Protein AF-0000000084875026 (afdb_homodimer)

Secondary structure (DSSP, 8-state):
---HHHH-TTSEEEEEETT--EEEE---SHHHHHHHHHHHHHHHHHHHHHHHTT----SEEEEE-TTT--EEEEEEE-HHHHTHHHHTT-----------------------------------TT-TTS---EEEEEEESSGGGHHHHHHHHHHHHHHHHHHHHHHHHHHHHHHHHHSS--/---HHHH-TTSEEEEEETT--EEEE---SHHHHHHHHHHHHHHHHHHHHHHHTT----SEEEEE-TTT--EEEEEEE-HHHHTHHHHTT-----------------------------------TT-TTS---EEEEEEESSGGGHHHHHHHHHHHHHHHHHHHHHHHHHHHHHHHHHSS--

Solvent-accessible surface area (backbone atoms only — not comparable to full-atom values): 20870 Å² total; per-residue (Å²): 131,79,54,73,49,70,79,39,76,79,44,43,41,37,30,22,38,87,85,65,52,73,76,43,67,46,57,87,44,72,69,48,39,52,51,53,49,50,49,48,52,45,48,53,51,48,50,52,49,32,44,74,67,67,71,44,74,60,29,32,39,38,40,31,34,60,89,62,24,38,29,40,36,38,36,48,45,51,55,80,67,60,57,55,67,67,59,67,65,59,64,77,71,74,71,76,71,74,86,78,74,84,76,75,83,69,76,76,67,80,73,67,81,73,72,70,74,71,74,75,77,71,76,53,84,75,38,89,57,48,37,67,45,34,40,37,40,32,40,22,77,21,48,90,36,42,66,59,40,53,52,51,44,53,52,50,49,52,53,50,50,50,52,34,50,52,42,35,52,50,39,51,51,50,50,50,62,68,66,38,84,129,130,80,53,73,49,70,79,38,76,81,44,43,41,37,30,22,39,87,85,66,50,73,77,45,68,46,56,84,44,72,69,48,39,51,52,52,47,50,50,48,52,45,48,54,50,48,49,52,49,33,43,74,67,67,70,44,72,60,30,33,40,38,40,31,33,60,90,63,23,39,29,41,36,37,36,46,43,51,54,80,67,60,56,52,67,67,59,65,64,57,64,74,71,72,71,75,69,74,86,74,77,84,77,75,81,70,73,76,68,78,69,68,81,73,72,69,73,70,74,73,77,68,76,52,83,76,39,89,56,47,37,67,45,35,39,38,40,32,38,21,77,22,47,90,36,43,66,59,40,50,52,51,43,52,52,50,49,52,53,52,51,51,51,34,50,51,42,34,51,50,39,50,49,51,48,49,63,67,66,39,85,129

InterPro domains:
  IPR035186 Protein of unknown function DUF5308 [PF17233] (9-166)

Foldseek 3Di:
DDDLCVVPVQKWKWKDFPVLHTDDTPDPDPVSSVVVSVVQVVLVVVQVVCVVVVVPGDQKDWDDDPPQFKIKIKGKAQLVVLPPVPPVPPPPPPPPVPDDDPDDDPPPPPPDPPPPPDPDPPPPSPDPQQQTMMMMMMMHGGNVCVVVSVVSVVVVNVVVNVVRVVSNVVSVVVVCVVPPDD/DDDLCVVPVQKWKWKDFPVLHTDDTPDPDPVSSVVVSVVQVVLVVVQVVCVVVVVPGDQKDWDDDPPQFKIKIKGKAQLVVLPPVVPVPPPPPPPPVPPDDDDDDPPPPPPDPPPPPDPDPPPPSPPPQAQTMMMMMMMHGGNVCVVVSVVSVVVVNVVVNVVRVVSNVVSVVVVCVVPPDD

Radius of gyration: 29.93 Å; Cα contacts (8 Å, |Δi|>4): 456; chains: 2; bounding box: 38×80×128 Å

Structure (mmCIF, N/CA/C/O backbone):
data_AF-0000000084875026-model_v1
#
loop_
_entity.id
_entity.type
_entity.pdbx_description
1 polymer 'ADF-H domain-containing protein'
#
loop_
_atom_site.group_PDB
_atom_site.id
_atom_site.type_symbol
_atom_site.label_atom_id
_atom_site.label_alt_id
_atom_site.label_comp_id
_atom_site.label_asym_id
_atom_site.label_entity_id
_atom_site.label_seq_id
_atom_site.pdbx_PDB_ins_code
_atom_site.Cartn_x
_atom_site.Cartn_y
_atom_site.Cartn_z
_atom_site.occupancy
_atom_site.B_iso_or_equiv
_atom_site.auth_seq_id
_atom_site.auth_comp_id
_atom_site.auth_asym_id
_atom_site.auth_atom_id
_atom_site.pdbx_PDB_model_num
ATOM 1 N N . MET A 1 1 ? 16.562 -27.172 -2.279 1 41.28 1 MET A N 1
ATOM 2 C CA . MET A 1 1 ? 16.203 -25.781 -2.541 1 41.28 1 MET A CA 1
ATOM 3 C C . MET A 1 1 ? 15.227 -25.266 -1.494 1 41.28 1 MET A C 1
ATOM 5 O O . MET A 1 1 ? 14.172 -25.875 -1.278 1 41.28 1 MET A O 1
ATOM 9 N N . ALA A 1 2 ? 15.625 -24.5 -0.618 1 59.66 2 ALA A N 1
ATOM 10 C CA . ALA A 1 2 ? 14.82 -24.125 0.539 1 59.66 2 ALA A CA 1
ATOM 11 C C . ALA A 1 2 ? 13.531 -23.438 0.108 1 59.66 2 ALA A C 1
ATOM 13 O O . ALA A 1 2 ? 13.508 -22.734 -0.907 1 59.66 2 ALA A O 1
ATOM 14 N N . SER A 1 3 ? 12.445 -23.797 0.72 1 81.69 3 SER A N 1
ATOM 15 C CA . SER A 1 3 ? 11.133 -23.234 0.458 1 81.69 3 SER A CA 1
ATOM 16 C C . SER A 1 3 ? 11.141 -21.719 0.646 1 81.69 3 SER A C 1
ATOM 18 O O . SER A 1 3 ? 11.969 -21.188 1.386 1 81.69 3 SER A O 1
ATOM 20 N N . LEU A 1 4 ? 10.523 -21.047 -0.161 1 88.94 4 LEU A N 1
ATOM 21 C CA . LEU A 1 4 ? 10.469 -19.594 -0.158 1 88.94 4 LEU A CA 1
ATOM 22 C C . LEU A 1 4 ? 10.227 -19.062 1.251 1 88.94 4 LEU A C 1
ATOM 24 O O . LEU A 1 4 ? 10.93 -18.141 1.703 1 88.94 4 LEU A O 1
ATOM 28 N N . PRO A 1 5 ? 9.422 -19.688 2.078 1 85.12 5 PRO A N 1
ATOM 29 C CA . PRO A 1 5 ? 9.242 -19.188 3.443 1 85.12 5 PRO A CA 1
ATOM 30 C C . PRO A 1 5 ? 10.508 -19.328 4.289 1 85.12 5 PRO A C 1
ATOM 32 O O . PRO A 1 5 ? 10.789 -18.469 5.125 1 85.12 5 PRO A O 1
ATOM 35 N N . SER A 1 6 ? 11.266 -20.328 4.023 1 88.31 6 SER A N 1
ATOM 36 C CA . SER A 1 6 ? 12.453 -20.562 4.84 1 88.31 6 SER A CA 1
ATOM 37 C C . SER A 1 6 ? 13.531 -19.516 4.555 1 88.31 6 SER A C 1
ATOM 39 O O . SER A 1 6 ? 14.438 -19.312 5.367 1 88.31 6 SER A O 1
ATOM 41 N N . GLN A 1 7 ? 13.5 -18.953 3.381 1 90.56 7 GLN A N 1
ATOM 42 C CA . GLN A 1 7 ? 14.461 -17.938 2.988 1 90.56 7 GLN A CA 1
ATOM 43 C C . GLN A 1 7 ? 14.164 -16.609 3.676 1 90.56 7 GLN A C 1
ATOM 45 O O . GLN A 1 7 ? 15.008 -15.711 3.693 1 90.56 7 GLN A O 1
ATOM 50 N N . HIS A 1 8 ? 12.961 -16.469 4.254 1 93.94 8 HIS A N 1
ATOM 51 C CA . HIS A 1 8 ? 12.523 -15.258 4.938 1 93.94 8 HIS A CA 1
ATOM 52 C C . HIS A 1 8 ? 11.859 -15.586 6.273 1 93.94 8 HIS A C 1
ATOM 54 O O . HIS A 1 8 ? 10.672 -15.312 6.465 1 93.94 8 HIS A O 1
ATOM 60 N N . PRO A 1 9 ? 12.617 -16.016 7.281 1 91.69 9 PRO A N 1
ATOM 61 C CA . PRO A 1 9 ? 12.039 -16.578 8.508 1 91.69 9 PRO A CA 1
ATOM 62 C C . PRO A 1 9 ? 11.359 -15.516 9.367 1 91.69 9 PRO A C 1
ATOM 64 O O . PRO A 1 9 ? 10.516 -15.844 10.211 1 91.69 9 PRO A O 1
ATOM 67 N N . THR A 1 10 ? 11.609 -14.258 9.156 1 94 10 THR A N 1
ATOM 68 C CA . THR A 1 10 ? 11.023 -13.219 10 1 94 10 THR A CA 1
ATOM 69 C C . THR A 1 10 ? 9.742 -12.672 9.375 1 94 10 THR A C 1
ATOM 71 O O . THR A 1 10 ? 9.008 -11.914 10.008 1 94 10 THR A O 1
A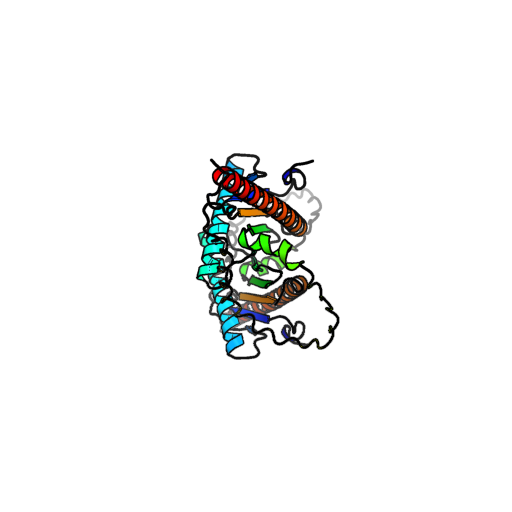TOM 74 N N . LEU A 1 11 ? 9.57 -13.078 8.195 1 97.5 11 LEU A N 1
ATOM 75 C CA . LEU A 1 11 ? 8.398 -12.594 7.465 1 97.5 11 LEU A CA 1
ATOM 76 C C . LEU A 1 11 ? 7.316 -13.664 7.418 1 97.5 11 LEU A C 1
ATOM 78 O O . LEU A 1 11 ? 7.598 -14.852 7.586 1 97.5 11 LEU A O 1
ATOM 82 N N . SER A 1 12 ? 6.078 -13.219 7.293 1 97.69 12 SER A N 1
ATOM 83 C CA . SER A 1 12 ? 4.992 -14.125 6.945 1 97.69 12 SER A CA 1
ATOM 84 C C . SER A 1 12 ? 4.656 -14.047 5.461 1 97.69 12 SER A C 1
ATOM 86 O O . SER A 1 12 ? 4.469 -12.953 4.922 1 97.69 12 SER A O 1
ATOM 88 N N . LEU A 1 13 ? 4.574 -15.156 4.871 1 98.12 13 LEU A N 1
ATOM 89 C CA . LEU A 1 13 ? 4.285 -15.242 3.445 1 98.12 13 LEU A CA 1
ATOM 90 C C . LEU A 1 13 ? 3.057 -16.109 3.195 1 98.12 13 LEU A C 1
ATOM 92 O O . LEU A 1 13 ? 2.883 -17.156 3.84 1 98.12 13 LEU A O 1
ATOM 96 N N . HIS A 1 14 ? 2.242 -15.719 2.254 1 98.06 14 HIS A N 1
ATOM 97 C CA . HIS A 1 14 ? 1.035 -16.453 1.902 1 98.06 14 HIS A CA 1
ATOM 98 C C . HIS A 1 14 ? 0.646 -16.219 0.448 1 98.06 14 HIS A C 1
ATOM 100 O O . HIS A 1 14 ? 0.58 -15.07 0 1 98.06 14 HIS A O 1
ATOM 106 N N . LEU A 1 15 ? 0.493 -17.234 -0.321 1 98.25 15 LEU A N 1
ATOM 107 C CA . LEU A 1 15 ? 0 -17.203 -1.693 1 98.25 15 LEU A CA 1
ATOM 108 C C . LEU A 1 15 ? -1.266 -18.047 -1.839 1 98.25 15 LEU A C 1
ATOM 110 O O . LEU A 1 15 ? -1.292 -19.203 -1.44 1 98.25 15 LEU A O 1
ATOM 114 N N . SER A 1 16 ? -2.285 -17.469 -2.367 1 97.44 16 SER A N 1
ATOM 115 C CA . SER A 1 16 ? -3.557 -18.172 -2.514 1 97.44 16 SER A CA 1
ATOM 116 C C . SER A 1 16 ? -4.27 -17.75 -3.799 1 97.44 16 SER A C 1
ATOM 118 O O . SER A 1 16 ? -3.863 -16.797 -4.461 1 97.44 16 SER A O 1
ATOM 120 N N . ASP A 1 17 ? -5.273 -18.516 -4.18 1 95.31 17 ASP A N 1
ATOM 121 C CA . ASP A 1 17 ? -6.137 -18.109 -5.285 1 95.31 17 ASP A CA 1
ATOM 122 C C . ASP A 1 17 ? -7.34 -17.312 -4.777 1 95.31 17 ASP A C 1
ATOM 124 O O . ASP A 1 17 ? -7.426 -17 -3.59 1 95.31 17 ASP A O 1
ATOM 128 N N . GLY A 1 18 ? -8.289 -17.016 -5.648 1 93.19 18 GLY A N 1
ATOM 129 C CA . GLY A 1 18 ? -9.414 -16.156 -5.324 1 93.19 18 GLY A CA 1
ATOM 130 C C . GLY A 1 18 ? -10.414 -16.812 -4.387 1 93.19 18 GLY A C 1
ATOM 131 O O . GLY A 1 18 ? -11.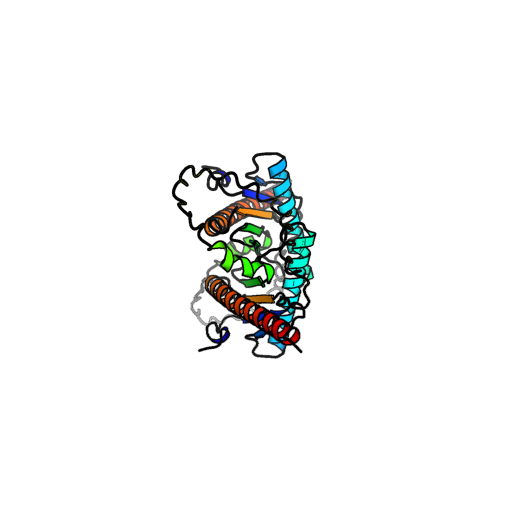25 -16.125 -3.791 1 93.19 18 GLY A O 1
ATOM 132 N N . THR A 1 19 ? -10.32 -18.125 -4.273 1 94.19 19 THR A N 1
ATOM 133 C CA . THR A 1 19 ? -11.203 -18.828 -3.359 1 94.19 19 THR A CA 1
ATOM 134 C C . THR A 1 19 ? -10.531 -19.047 -2.008 1 94.19 19 THR A C 1
ATOM 136 O O . THR A 1 19 ? -11.031 -19.781 -1.164 1 94.19 19 THR A O 1
ATOM 139 N N . LEU A 1 20 ? -9.367 -18.531 -1.816 1 95.81 20 LEU A N 1
ATOM 140 C CA . LEU A 1 20 ? -8.602 -18.484 -0.575 1 95.81 20 LEU A CA 1
ATOM 141 C C . LEU A 1 20 ? -7.914 -19.828 -0.313 1 95.81 20 LEU A C 1
ATOM 143 O O . LEU A 1 20 ? -7.582 -20.141 0.83 1 95.81 20 LEU A O 1
ATOM 147 N N . THR A 1 21 ? -7.766 -20.641 -1.316 1 95.19 21 THR A N 1
ATOM 148 C CA . THR A 1 21 ? -6.988 -21.875 -1.182 1 95.19 21 THR A CA 1
ATOM 149 C C . THR A 1 21 ? -5.496 -21.562 -1.127 1 95.19 21 THR A C 1
ATOM 151 O O . THR A 1 21 ? -4.922 -21.078 -2.1 1 95.19 21 THR A O 1
ATOM 154 N N . PRO A 1 22 ? -4.875 -22 -0.126 1 95.75 22 PRO A N 1
ATOM 155 C CA . PRO A 1 22 ? -3.451 -21.672 0.003 1 95.75 22 PRO A CA 1
ATOM 156 C C . PRO A 1 22 ? -2.57 -22.516 -0.919 1 95.75 22 PRO A C 1
ATOM 158 O O . PRO A 1 22 ? -2.787 -23.719 -1.059 1 95.75 22 PRO A O 1
ATOM 161 N N . LEU A 1 23 ? -1.656 -21.891 -1.565 1 95.94 23 LEU A N 1
ATOM 162 C CA . LEU A 1 23 ? -0.666 -22.562 -2.396 1 95.94 23 LEU A CA 1
ATOM 163 C C . LEU A 1 23 ? 0.699 -22.578 -1.716 1 95.94 23 LEU A C 1
ATOM 165 O O . LEU A 1 23 ? 1.43 -23.562 -1.795 1 95.94 23 LEU A O 1
ATOM 169 N N . ILE A 1 24 ? 1.056 -21.484 -1.151 1 95.94 24 ILE A N 1
ATOM 170 C CA . ILE A 1 24 ? 2.258 -21.297 -0.344 1 95.94 24 ILE A CA 1
ATOM 171 C C . ILE A 1 24 ? 1.911 -20.562 0.949 1 95.94 24 ILE A C 1
ATOM 173 O O . ILE A 1 24 ? 1.132 -19.609 0.938 1 95.94 24 ILE A O 1
ATOM 177 N N . THR A 1 25 ? 2.508 -21.031 2.105 1 96.44 25 THR A N 1
ATOM 178 C CA . THR A 1 25 ? 2.246 -20.328 3.354 1 96.44 25 THR A CA 1
ATOM 179 C C . THR A 1 25 ? 3.379 -20.562 4.352 1 96.44 25 THR A C 1
ATOM 181 O O . THR A 1 25 ? 3.992 -21.625 4.367 1 96.44 25 THR A O 1
ATOM 184 N N . SER A 1 26 ? 3.637 -19.547 5.094 1 96 26 SER A N 1
ATOM 185 C CA . SER A 1 26 ? 4.609 -19.656 6.172 1 96 26 SER A CA 1
ATOM 186 C C . SER A 1 26 ? 3.922 -19.891 7.516 1 96 26 SER A C 1
ATOM 188 O O . SER A 1 26 ? 4.57 -19.875 8.562 1 96 26 SER A O 1
ATOM 190 N N . ALA A 1 27 ? 2.648 -20.047 7.496 1 95.19 27 ALA A N 1
ATOM 191 C CA . ALA A 1 27 ? 1.903 -20.203 8.742 1 95.19 27 ALA A CA 1
ATOM 192 C C . ALA A 1 27 ? 2.436 -21.391 9.555 1 95.19 27 ALA A C 1
ATOM 194 O O . ALA A 1 27 ? 2.666 -22.469 9.016 1 95.19 27 ALA A O 1
ATOM 195 N N . SER A 1 28 ? 2.635 -21.062 10.828 1 93.12 28 SER A N 1
ATOM 196 C CA . SER A 1 28 ? 3.193 -22.094 11.695 1 93.12 28 SER A CA 1
ATOM 197 C C . SER A 1 28 ? 2.127 -22.672 12.617 1 93.12 28 SER A C 1
ATOM 199 O O . SER A 1 28 ? 2.395 -23.625 13.367 1 93.12 28 SER A O 1
ATOM 201 N N . SER A 1 29 ? 1.032 -22.125 12.688 1 96.31 29 SER A N 1
ATOM 202 C CA . SER A 1 29 ? -0.107 -22.578 13.484 1 96.31 29 SER A CA 1
ATOM 203 C C . SER A 1 29 ? -1.423 -22.312 12.758 1 96.31 29 SER A C 1
ATOM 205 O O . SER A 1 29 ? -1.451 -21.625 11.742 1 96.31 29 SER A O 1
ATOM 207 N N . GLN A 1 30 ? -2.453 -23.031 13.273 1 95.94 30 GLN A N 1
ATOM 208 C CA . GLN A 1 30 ? -3.771 -22.828 12.688 1 95.94 30 GLN A CA 1
ATOM 209 C C . GLN A 1 30 ? -4.23 -21.375 12.852 1 95.94 30 GLN A C 1
ATOM 211 O O . GLN A 1 30 ? -4.836 -20.797 11.945 1 95.94 30 GLN A O 1
ATOM 216 N N . SER A 1 31 ? -3.961 -20.766 13.93 1 96.62 31 SER A N 1
ATOM 217 C CA . SER A 1 31 ? -4.328 -19.375 14.18 1 96.62 31 SER A CA 1
ATOM 218 C C . SER A 1 31 ? -3.586 -18.438 13.234 1 96.62 31 SER A C 1
ATOM 220 O O . SER A 1 31 ? -4.16 -17.469 12.742 1 96.62 31 SER A O 1
ATOM 222 N N . HIS A 1 32 ? -2.332 -18.734 13.031 1 95.38 32 HIS A N 1
ATOM 223 C CA . HIS A 1 32 ? -1.531 -17.938 12.109 1 95.38 32 HIS A CA 1
ATOM 224 C C . HIS A 1 32 ? -2.066 -18.047 10.688 1 95.38 32 HIS A C 1
ATOM 226 O O . HIS A 1 32 ? -2.172 -17.031 9.984 1 95.38 32 HIS A O 1
ATOM 232 N N . LEU A 1 33 ? -2.49 -19.219 10.297 1 97.25 33 LEU A N 1
ATOM 233 C CA . LEU A 1 33 ? -3.061 -19.438 8.969 1 97.25 33 LEU A CA 1
ATOM 234 C C . LEU A 1 33 ? -4.367 -18.672 8.805 1 97.25 33 LEU A C 1
ATOM 236 O O . LEU A 1 33 ? -4.609 -18.078 7.754 1 97.25 33 LEU A O 1
ATOM 240 N N . GLU A 1 34 ? -5.129 -18.703 9.844 1 96 34 GLU A N 1
ATOM 241 C CA . GLU A 1 34 ? -6.395 -17.969 9.812 1 96 34 GLU A CA 1
ATOM 242 C C . GLU A 1 34 ? -6.16 -16.469 9.648 1 96 34 GLU A C 1
ATOM 244 O O . GLU A 1 34 ? -6.898 -15.797 8.922 1 96 34 GLU A O 1
ATOM 249 N N . SER A 1 35 ? -5.141 -15.953 10.25 1 95.69 35 SER A N 1
ATOM 250 C CA . SER A 1 35 ? -4.805 -14.531 10.141 1 95.69 35 SER A CA 1
ATOM 251 C C . SER A 1 35 ? -4.371 -14.172 8.727 1 95.69 35 SER A C 1
ATOM 253 O O . SER A 1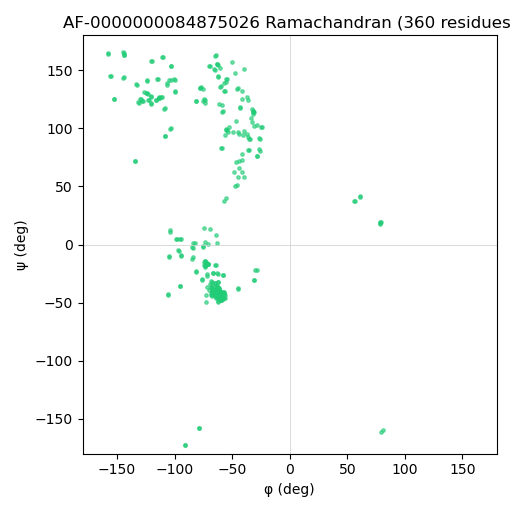 35 ? -4.801 -13.156 8.18 1 95.69 35 SER A O 1
ATOM 255 N N . LEU A 1 36 ? -3.596 -15.031 8.172 1 96.88 36 LEU A N 1
ATOM 256 C CA . LEU A 1 36 ? -3.119 -14.797 6.816 1 96.88 36 LEU A CA 1
ATOM 257 C C . LEU A 1 36 ? -4.258 -14.914 5.809 1 96.88 36 LEU A C 1
ATOM 259 O O . LEU A 1 36 ? -4.312 -14.172 4.828 1 96.88 36 LEU A O 1
ATOM 263 N N . THR A 1 37 ? -5.148 -15.773 6.09 1 96.56 37 THR A N 1
ATOM 264 C CA . THR A 1 37 ? -6.336 -15.922 5.254 1 96.56 37 THR A CA 1
ATOM 265 C C . THR A 1 37 ? -7.223 -14.688 5.352 1 96.56 37 THR A C 1
ATOM 267 O O . THR A 1 37 ? -7.758 -14.211 4.344 1 96.56 37 THR A O 1
ATOM 270 N N . ALA A 1 38 ? -7.305 -14.203 6.52 1 95.75 38 ALA A N 1
ATOM 271 C CA . ALA A 1 38 ? -8.07 -12.977 6.719 1 95.75 38 ALA A CA 1
ATOM 272 C C . ALA A 1 38 ? -7.43 -11.805 5.977 1 95.75 38 ALA A C 1
ATOM 274 O O . ALA A 1 38 ? -8.133 -11 5.359 1 95.75 38 ALA A O 1
ATOM 275 N N . LEU A 1 39 ? -6.199 -11.758 6.027 1 96.19 39 LEU A N 1
ATOM 276 C CA . LEU A 1 39 ? -5.488 -10.711 5.301 1 96.19 39 LEU A CA 1
ATOM 277 C C . LEU A 1 39 ? -5.691 -10.852 3.799 1 96.19 39 LEU A C 1
ATOM 279 O O . LEU A 1 39 ? -5.855 -9.859 3.092 1 96.19 39 LEU A O 1
ATOM 283 N N . THR A 1 40 ? -5.703 -12.023 3.344 1 97.12 40 THR A N 1
ATOM 284 C CA . THR A 1 40 ? -5.945 -12.266 1.927 1 97.12 40 THR A CA 1
ATOM 285 C C . THR A 1 40 ? -7.352 -11.82 1.534 1 97.12 40 THR A C 1
ATOM 287 O O . THR A 1 40 ? -7.539 -11.195 0.488 1 97.12 40 THR A O 1
ATOM 290 N N . SER A 1 41 ? -8.281 -12.156 2.334 1 95.94 41 SER A N 1
ATOM 291 C CA . SER A 1 41 ? -9.641 -11.695 2.092 1 95.94 41 SER A CA 1
ATOM 292 C C . SER A 1 41 ? -9.703 -10.172 2.035 1 95.94 41 SER A C 1
ATOM 294 O O . SER A 1 41 ? -10.391 -9.609 1.177 1 95.94 41 SER A O 1
ATOM 296 N N . SER A 1 42 ? -9 -9.547 2.916 1 94.81 42 SER A N 1
ATOM 297 C CA . SER A 1 42 ? -8.914 -8.094 2.91 1 94.81 42 SER A CA 1
ATOM 298 C C . SER A 1 42 ? -8.281 -7.578 1.622 1 94.81 42 SER A C 1
ATOM 300 O O . SER A 1 42 ? -8.711 -6.562 1.073 1 94.81 42 SER A O 1
ATOM 302 N N . ALA A 1 43 ? -7.258 -8.258 1.209 1 96 43 ALA A N 1
ATOM 303 C CA . ALA A 1 43 ? -6.613 -7.891 -0.048 1 96 43 ALA A CA 1
ATOM 304 C C . ALA A 1 43 ? -7.613 -7.906 -1.203 1 96 43 ALA A C 1
ATOM 306 O O . ALA A 1 43 ? -7.68 -6.961 -1.989 1 96 43 ALA A O 1
ATOM 307 N N . LEU A 1 44 ? -8.398 -8.953 -1.267 1 95.31 44 LEU A N 1
ATOM 308 C CA . LEU A 1 44 ? -9.383 -9.094 -2.338 1 95.31 44 LEU A CA 1
ATOM 309 C C . LEU A 1 44 ? -10.453 -8.016 -2.242 1 95.31 44 LEU A C 1
ATOM 311 O O . LEU A 1 44 ? -10.844 -7.434 -3.258 1 95.31 44 LEU A O 1
ATOM 315 N N . SER A 1 45 ? -10.898 -7.773 -1.089 1 93.62 45 SER A N 1
ATOM 316 C CA . SER A 1 45 ? -11.867 -6.707 -0.859 1 93.62 45 SER A CA 1
ATOM 317 C C . SER A 1 45 ? -11.297 -5.348 -1.245 1 93.62 45 SER A C 1
ATOM 319 O O . SER A 1 45 ? -12.008 -4.504 -1.796 1 93.62 45 SER A O 1
ATOM 321 N N . SER A 1 46 ? -10.016 -5.172 -0.921 1 93.06 46 SER A N 1
ATOM 322 C CA . SER A 1 46 ? -9.359 -3.916 -1.268 1 93.06 46 SER A CA 1
ATOM 323 C C . SER A 1 46 ? -9.258 -3.744 -2.779 1 93.06 46 SER A C 1
ATOM 325 O O . SER A 1 46 ? -9.43 -2.637 -3.295 1 93.06 46 SER A O 1
ATOM 327 N N . GLN A 1 47 ? -8.945 -4.766 -3.381 1 92.75 47 GLN A N 1
ATOM 328 C CA . GLN A 1 47 ? -8.898 -4.715 -4.84 1 92.75 47 GLN A CA 1
ATOM 329 C C . GLN A 1 47 ? -10.258 -4.332 -5.422 1 92.75 47 GLN A C 1
ATOM 331 O O . GLN A 1 47 ? -10.336 -3.482 -6.309 1 92.75 47 GLN A O 1
ATOM 336 N N . THR A 1 48 ? -11.281 -4.969 -4.953 1 91.56 48 THR A N 1
ATOM 337 C CA . THR A 1 48 ? -12.648 -4.668 -5.383 1 91.56 48 THR A CA 1
ATOM 338 C C . THR A 1 48 ? -12.992 -3.211 -5.09 1 91.56 48 THR A C 1
ATOM 340 O O . THR A 1 48 ? -13.578 -2.525 -5.93 1 91.56 48 THR A O 1
ATOM 343 N N . ALA A 1 49 ? -12.617 -2.83 -3.92 1 89.5 49 ALA A N 1
ATOM 344 C CA . ALA A 1 49 ? -12.875 -1.441 -3.545 1 89.5 49 ALA A CA 1
ATOM 345 C C . ALA A 1 49 ? -12.156 -0.479 -4.488 1 89.5 49 ALA A C 1
ATOM 347 O O . ALA A 1 49 ? -12.719 0.538 -4.895 1 89.5 49 ALA A O 1
ATOM 348 N N . ALA A 1 50 ? -10.914 -0.774 -4.82 1 89.81 50 ALA A N 1
ATOM 349 C CA . ALA A 1 50 ? -10.156 0.074 -5.738 1 89.81 50 ALA A CA 1
ATOM 350 C C . ALA A 1 50 ? -10.875 0.207 -7.078 1 89.81 50 ALA A C 1
ATOM 352 O O . ALA A 1 50 ? -10.961 1.304 -7.637 1 89.81 50 ALA A O 1
ATOM 353 N N . GLN A 1 51 ? -11.367 -0.839 -7.539 1 89.25 51 GLN A N 1
ATOM 354 C CA . GLN A 1 51 ? -12.109 -0.835 -8.797 1 89.25 51 GLN A CA 1
ATOM 355 C C . GLN A 1 51 ? -13.375 0.01 -8.688 1 89.25 51 GLN A C 1
ATOM 357 O O . GLN A 1 51 ? -13.672 0.807 -9.578 1 89.25 51 GLN A O 1
ATOM 362 N N . ARG A 1 52 ? -14.031 -0.135 -7.652 1 88.12 52 ARG A N 1
ATOM 363 C CA . ARG A 1 52 ? -15.273 0.603 -7.434 1 88.12 52 ARG A CA 1
ATOM 364 C C . ARG A 1 52 ? -15.008 2.102 -7.34 1 88.12 52 ARG A C 1
ATOM 366 O O . ARG A 1 52 ? -15.836 2.91 -7.766 1 88.12 52 ARG A O 1
ATOM 373 N N . LEU A 1 53 ? -13.828 2.383 -6.789 1 85.69 53 LEU A N 1
ATOM 374 C CA . LEU A 1 53 ? -13.469 3.783 -6.613 1 85.69 53 LEU A CA 1
ATOM 375 C C . LEU A 1 53 ? -12.867 4.355 -7.891 1 85.69 53 LEU A C 1
ATOM 377 O O . LEU A 1 53 ? -12.445 5.516 -7.922 1 85.69 53 LEU A O 1
ATOM 381 N N . GLY A 1 54 ? -12.789 3.58 -8.906 1 83 54 GLY A N 1
ATOM 382 C CA . GLY A 1 54 ? -12.289 4.027 -10.203 1 83 54 GLY A CA 1
ATOM 383 C C . GLY A 1 54 ? -10.773 4.105 -10.258 1 83 54 GLY A C 1
ATOM 384 O O . GLY A 1 54 ? -10.211 4.797 -11.109 1 83 54 GLY A O 1
ATOM 385 N N . LEU A 1 55 ? -10.031 3.438 -9.344 1 84.88 55 LEU A N 1
ATOM 386 C CA . LEU A 1 55 ? -8.578 3.461 -9.328 1 84.88 55 LEU A CA 1
ATOM 387 C C . LEU A 1 55 ? -8.008 2.406 -10.266 1 84.88 55 LEU A C 1
ATOM 389 O O . LEU A 1 55 ? -6.789 2.336 -10.461 1 84.88 55 LEU A O 1
ATOM 393 N N . GLY A 1 56 ? -8.82 1.656 -10.883 1 87.75 56 GLY A N 1
ATOM 394 C CA . GLY A 1 56 ? -8.367 0.596 -11.773 1 87.75 56 GLY A CA 1
ATOM 395 C C . GLY A 1 56 ? -7.93 -0.654 -11.031 1 87.75 56 GLY A C 1
ATOM 396 O O . GLY A 1 56 ? -8.398 -0.925 -9.922 1 87.75 56 GLY A O 1
ATOM 397 N N . ARG A 1 57 ? -7.156 -1.503 -11.703 1 91.06 57 ARG A N 1
ATOM 398 C CA . ARG A 1 57 ? -6.699 -2.773 -11.148 1 91.06 57 ARG A CA 1
ATOM 399 C C . ARG A 1 57 ? -5.242 -2.686 -10.703 1 91.06 57 ARG A C 1
ATOM 401 O O . ARG A 1 57 ? -4.328 -2.789 -11.523 1 91.06 57 ARG A O 1
ATOM 408 N N . PRO A 1 58 ? -5.078 -2.518 -9.445 1 93.94 58 PRO A N 1
ATOM 409 C CA . PRO A 1 58 ? -3.693 -2.449 -8.977 1 93.94 58 PRO A CA 1
ATOM 410 C C . PRO A 1 58 ? -2.971 -3.791 -9.062 1 93.94 58 PRO A C 1
ATOM 412 O O . PRO A 1 58 ? -3.615 -4.844 -9.078 1 93.94 58 PRO A O 1
ATOM 415 N N . GLN A 1 59 ? -1.675 -3.701 -9.18 1 94.94 59 GLN A N 1
ATOM 416 C CA . GLN A 1 59 ? -0.839 -4.898 -9.156 1 94.94 59 GLN A CA 1
ATOM 417 C C . GLN A 1 59 ? -0.302 -5.168 -7.754 1 94.94 59 GLN A C 1
ATOM 419 O O . GLN A 1 59 ? -0.135 -6.324 -7.359 1 94.94 59 GLN A O 1
ATOM 424 N N . ARG A 1 60 ? -0.02 -4.066 -7.074 1 96.44 60 ARG A N 1
ATOM 425 C CA . ARG A 1 60 ? 0.539 -4.203 -5.734 1 96.44 60 ARG A CA 1
ATOM 426 C C . ARG A 1 60 ? 0.017 -3.107 -4.809 1 96.44 60 ARG A C 1
ATOM 428 O O . ARG A 1 60 ? -0.202 -1.974 -5.242 1 96.44 60 ARG A O 1
ATOM 435 N N . LEU A 1 61 ? -0.18 -3.484 -3.609 1 96.19 61 LEU A N 1
ATOM 436 C CA . LEU A 1 61 ? -0.543 -2.566 -2.537 1 96.19 61 LEU A CA 1
ATOM 437 C C . LEU A 1 61 ? 0.382 -2.738 -1.336 1 96.19 61 LEU A C 1
ATOM 439 O O . LEU A 1 61 ? 0.603 -3.859 -0.875 1 96.19 61 LEU A O 1
ATOM 443 N N . MET A 1 62 ? 0.983 -1.704 -0.955 1 96.44 62 MET A N 1
ATOM 444 C CA . MET A 1 62 ? 1.77 -1.715 0.276 1 96.44 62 MET A CA 1
ATOM 445 C C . MET A 1 62 ? 1.119 -0.844 1.345 1 96.44 62 MET A C 1
ATOM 447 O O . MET A 1 62 ? 0.807 0.322 1.097 1 96.44 62 MET A O 1
ATOM 451 N N . VAL A 1 63 ? 0.908 -1.391 2.482 1 96.06 63 VAL A N 1
ATOM 452 C CA . VAL A 1 63 ? 0.285 -0.692 3.602 1 96.06 63 VAL A CA 1
ATOM 453 C C . VAL A 1 63 ? 1.277 -0.576 4.758 1 96.06 63 VAL A C 1
ATOM 455 O O . VAL A 1 63 ? 1.842 -1.579 5.203 1 96.06 63 VAL A O 1
ATOM 458 N N . GLU A 1 64 ? 1.517 0.581 5.195 1 96.31 64 GLU A N 1
ATOM 459 C CA . GLU A 1 64 ? 2.406 0.843 6.324 1 96.31 64 GLU A CA 1
ATOM 460 C C . GLU A 1 64 ? 1.638 1.421 7.508 1 96.31 64 GLU A C 1
ATOM 462 O O . GLU A 1 64 ? 0.741 2.248 7.332 1 96.31 64 GLU A O 1
ATOM 467 N N . TYR A 1 65 ? 1.981 1.053 8.664 1 93.81 65 TYR A N 1
ATOM 468 C CA . TYR A 1 65 ? 1.3 1.482 9.883 1 93.81 65 TYR A CA 1
ATOM 469 C C . TYR A 1 65 ? 2.182 2.418 10.703 1 93.81 65 TYR A C 1
ATOM 471 O O . TYR A 1 65 ? 3.393 2.492 10.477 1 93.81 65 TYR A O 1
ATOM 479 N N . PRO A 1 66 ? 1.655 3.193 11.609 1 90 66 PRO A N 1
ATOM 480 C CA . PRO A 1 66 ? 2.406 4.211 12.344 1 90 66 PRO A CA 1
ATOM 481 C C . PRO A 1 66 ? 3.502 3.615 13.227 1 90 66 PRO A C 1
ATOM 483 O O . PRO A 1 66 ? 3.508 2.408 13.477 1 90 66 PRO A O 1
ATOM 486 N N . ASP A 1 67 ? 4.492 4.492 13.664 1 90.5 67 ASP A N 1
ATOM 487 C CA . ASP A 1 67 ? 5.516 4.223 14.664 1 90.5 67 ASP A CA 1
ATOM 488 C C . ASP A 1 67 ? 6.418 3.066 14.234 1 90.5 67 ASP A C 1
ATOM 490 O O . ASP A 1 67 ? 6.715 2.172 15.031 1 90.5 67 ASP A O 1
ATOM 494 N N . ARG A 1 68 ? 6.727 3.1 12.922 1 91.25 68 ARG A N 1
ATOM 495 C CA . ARG A 1 68 ? 7.609 2.086 12.359 1 91.25 68 ARG A CA 1
ATOM 496 C C . ARG A 1 68 ? 7.066 0.683 12.609 1 91.25 68 ARG A C 1
ATOM 498 O O . ARG A 1 68 ? 7.816 -0.23 12.953 1 91.25 68 ARG A O 1
ATOM 505 N N . GLY A 1 69 ? 5.695 0.564 12.531 1 94 69 GLY A N 1
ATOM 506 C CA . GLY A 1 69 ? 5 -0.691 12.766 1 94 69 GLY A CA 1
ATOM 507 C C . GLY A 1 69 ? 5.047 -1.63 11.57 1 94 69 GLY A C 1
ATOM 508 O O . GLY A 1 69 ? 5.969 -1.562 10.758 1 94 69 GLY A O 1
ATOM 509 N N . PRO A 1 70 ? 4.125 -2.535 11.516 1 95.75 70 PRO A N 1
ATOM 510 C CA . PRO A 1 70 ? 4.113 -3.566 10.477 1 95.75 70 PRO A CA 1
ATOM 511 C C . PRO A 1 70 ? 3.941 -2.99 9.07 1 95.75 70 PRO A C 1
ATOM 513 O O . PRO A 1 70 ? 3.418 -1.884 8.914 1 95.75 70 PRO A O 1
ATOM 516 N N . VAL A 1 71 ? 4.406 -3.723 8.07 1 97.38 71 VAL A N 1
ATOM 517 C CA . VAL A 1 71 ? 4.227 -3.463 6.645 1 97.38 71 VAL A CA 1
ATOM 518 C C . VAL A 1 71 ? 3.561 -4.668 5.98 1 97.38 71 VAL A C 1
ATOM 520 O O . VAL A 1 71 ? 4.008 -5.805 6.152 1 97.38 71 VAL A O 1
ATOM 523 N N . VAL A 1 72 ? 2.479 -4.426 5.332 1 97.56 72 VAL A N 1
ATOM 524 C CA . VAL A 1 72 ? 1.761 -5.488 4.637 1 97.56 72 VAL A CA 1
ATOM 525 C C . VAL A 1 72 ? 1.809 -5.242 3.129 1 97.56 72 VAL A C 1
ATOM 527 O O . VAL A 1 72 ? 1.482 -4.148 2.662 1 97.56 72 VAL A O 1
ATOM 530 N N . LEU A 1 73 ? 2.234 -6.184 2.432 1 98 73 LEU A N 1
ATOM 531 C CA . LEU A 1 73 ? 2.287 -6.105 0.977 1 98 73 LEU A CA 1
ATOM 532 C C . LEU A 1 73 ? 1.308 -7.09 0.344 1 98 73 LEU A C 1
ATOM 534 O O . LEU A 1 73 ? 1.291 -8.273 0.698 1 98 73 LEU A O 1
ATOM 538 N N . TYR A 1 74 ? 0.484 -6.602 -0.477 1 97.56 74 TYR A N 1
ATOM 539 C CA . TYR A 1 74 ? -0.4 -7.414 -1.307 1 97.56 74 TYR A CA 1
ATOM 540 C C . TYR A 1 74 ? 0.069 -7.422 -2.756 1 97.56 74 TYR A C 1
ATOM 542 O O . TYR A 1 74 ? 0.456 -6.383 -3.297 1 97.56 74 TYR A O 1
ATOM 550 N N . SER A 1 75 ? 0.018 -8.508 -3.357 1 97.81 75 SER A N 1
ATOM 551 C CA . SER A 1 75 ? 0.271 -8.633 -4.789 1 97.81 75 SER A CA 1
ATOM 552 C C . SER A 1 75 ? -0.881 -9.344 -5.488 1 97.81 75 SER A C 1
ATOM 554 O O . SER A 1 75 ? -1.349 -10.391 -5.027 1 97.81 75 SER A O 1
ATOM 556 N N . TYR A 1 76 ? -1.288 -8.781 -6.492 1 97.12 76 TYR A N 1
ATOM 557 C CA . TYR A 1 76 ? -2.369 -9.344 -7.293 1 97.12 76 TYR A CA 1
ATOM 558 C C . TYR A 1 76 ? -1.846 -9.867 -8.625 1 97.12 76 TYR A C 1
ATOM 560 O O . TYR A 1 76 ? -1.393 -9.094 -9.469 1 97.12 76 TYR A O 1
ATOM 568 N N . LEU A 1 77 ? -1.986 -11.125 -8.797 1 95.56 77 LEU A N 1
ATOM 569 C CA . LEU A 1 77 ? -1.419 -11.75 -9.984 1 95.56 77 LEU A CA 1
ATOM 570 C C . LEU A 1 77 ? -2.518 -12.164 -10.961 1 95.56 77 LEU A C 1
ATOM 572 O O . LEU A 1 77 ? -3.084 -13.258 -10.844 1 95.56 77 LEU A O 1
ATOM 576 N N . ASP A 1 78 ? -2.779 -11.312 -11.836 1 92.5 78 ASP A N 1
ATOM 577 C CA . ASP A 1 7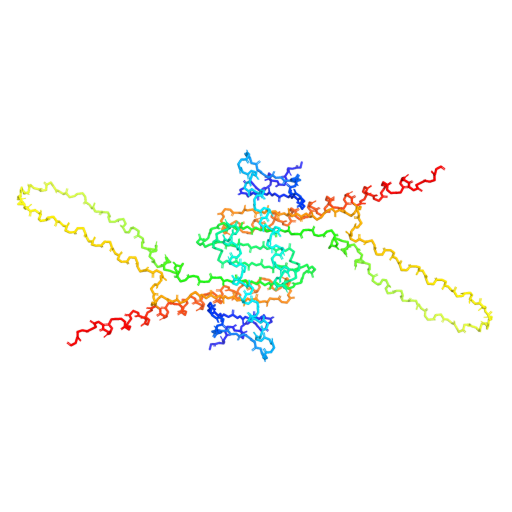8 ? -3.729 -11.594 -12.914 1 92.5 78 ASP A CA 1
ATOM 578 C C . ASP A 1 78 ? -3.068 -12.383 -14.039 1 92.5 78 ASP A C 1
ATOM 580 O O . ASP A 1 78 ? -2.066 -11.945 -14.609 1 92.5 78 ASP A O 1
ATOM 584 N N . PRO A 1 79 ? -3.59 -13.508 -14.367 1 88.12 79 PRO A N 1
ATOM 585 C CA . PRO A 1 79 ? -2.953 -14.312 -15.414 1 88.12 79 PRO A CA 1
ATOM 586 C C . PRO A 1 79 ? -2.832 -13.57 -16.734 1 88.12 79 PRO A C 1
ATOM 588 O O . PRO A 1 79 ? -1.977 -13.898 -17.562 1 88.12 79 PRO A O 1
ATOM 591 N N . ARG A 1 80 ? -3.65 -12.641 -17.016 1 82.44 80 ARG A N 1
ATOM 592 C CA . ARG A 1 80 ? -3.639 -11.867 -18.25 1 82.44 80 ARG A CA 1
ATOM 593 C C . ARG A 1 80 ? -2.389 -11 -18.344 1 82.44 80 ARG A C 1
ATOM 595 O O . ARG A 1 80 ? -2 -10.578 -19.438 1 82.44 80 ARG A O 1
ATOM 602 N N . ASP A 1 81 ? -1.847 -10.695 -17.203 1 77.5 81 ASP A N 1
ATOM 603 C CA . ASP A 1 81 ? -0.666 -9.844 -17.172 1 77.5 81 ASP A CA 1
ATOM 604 C C . ASP A 1 81 ? 0.602 -10.641 -17.453 1 77.5 81 ASP A C 1
ATOM 606 O O . ASP A 1 81 ? 1.666 -10.07 -17.703 1 77.5 81 ASP A O 1
ATOM 610 N N . ALA A 1 82 ? 0.678 -11.883 -17.266 1 66 82 ALA A N 1
ATOM 611 C CA . ALA A 1 82 ? 1.846 -12.734 -17.469 1 66 82 ALA A CA 1
ATOM 612 C C . ALA A 1 82 ? 2.199 -12.836 -18.953 1 66 82 ALA A C 1
ATOM 614 O O . ALA A 1 82 ? 3.363 -13.031 -19.312 1 66 82 ALA A O 1
ATOM 615 N N . VAL A 1 83 ? 1.3 -12.93 -19.859 1 53.03 83 VAL A N 1
ATOM 616 C CA . VAL A 1 83 ? 1.532 -13.281 -21.25 1 53.03 83 VAL A CA 1
ATOM 617 C C . VAL A 1 83 ? 2.416 -12.227 -21.906 1 53.03 83 VAL A C 1
ATOM 619 O O . VAL A 1 83 ? 3.203 -12.539 -22.812 1 53.03 83 VAL A O 1
ATOM 622 N N . ASP A 1 84 ? 2.275 -11.07 -21.484 1 49.34 84 ASP A N 1
ATOM 623 C CA . ASP A 1 84 ? 2.875 -10.117 -22.422 1 49.34 84 ASP A CA 1
ATOM 624 C C . ASP A 1 84 ? 4.398 -10.164 -22.344 1 49.34 84 ASP A C 1
ATOM 626 O O . ASP A 1 84 ? 5.086 -9.531 -23.141 1 49.34 84 ASP A O 1
ATOM 630 N N . THR A 1 85 ? 4.902 -10.711 -21.25 1 43.88 85 THR A N 1
ATOM 631 C CA . THR A 1 85 ? 6.355 -10.617 -21.312 1 43.88 85 THR A CA 1
ATOM 632 C C . THR A 1 85 ? 6.906 -11.43 -22.484 1 43.88 85 THR A C 1
ATOM 634 O O . THR A 1 85 ? 8.047 -11.227 -22.906 1 43.88 85 THR A O 1
ATOM 637 N N . THR A 1 86 ? 6.363 -12.516 -22.812 1 38.12 86 THR A N 1
ATOM 638 C CA . THR A 1 86 ? 7.008 -13.273 -23.875 1 38.12 86 THR A CA 1
ATOM 639 C C . THR A 1 86 ? 6.891 -12.547 -25.203 1 38.12 86 THR A C 1
ATOM 641 O O . THR A 1 86 ? 7.773 -12.648 -26.062 1 38.12 86 THR A O 1
ATOM 644 N N . THR A 1 87 ? 5.73 -12.047 -25.453 1 38.19 87 THR A N 1
ATOM 645 C CA . THR A 1 87 ? 5.57 -11.695 -26.859 1 38.19 87 THR A CA 1
ATOM 646 C C . THR A 1 87 ? 6.316 -10.406 -27.172 1 38.19 87 THR A C 1
ATOM 648 O O . THR A 1 87 ? 6.617 -10.133 -28.344 1 38.19 87 THR A O 1
ATOM 651 N N . ASN A 1 88 ? 6.379 -9.609 -26.094 1 36 88 ASN A N 1
ATOM 652 C CA . ASN A 1 88 ? 6.781 -8.305 -26.609 1 36 88 ASN A CA 1
ATOM 653 C C . ASN A 1 88 ? 8.266 -8.281 -26.984 1 36 88 ASN A C 1
ATOM 655 O O . ASN A 1 88 ? 8.805 -7.234 -27.328 1 36 88 ASN A O 1
ATOM 659 N N . ASN A 1 89 ? 8.961 -9.312 -26.406 1 33.53 89 ASN A N 1
ATOM 660 C CA . ASN A 1 89 ? 10.336 -9.211 -26.891 1 33.53 89 ASN A CA 1
ATOM 661 C C . ASN A 1 89 ? 10.453 -9.648 -28.344 1 33.53 89 ASN A C 1
ATOM 663 O O . ASN A 1 89 ? 11.492 -10.164 -28.766 1 33.53 89 ASN A O 1
ATOM 667 N N . ALA A 1 90 ? 9.391 -9.992 -28.953 1 33.34 90 ALA A N 1
ATOM 668 C CA . ALA A 1 90 ? 9.648 -10.242 -30.375 1 33.34 90 ALA A CA 1
ATOM 669 C C . ALA A 1 90 ? 10.203 -8.992 -31.047 1 33.34 90 ALA A C 1
ATOM 671 O O . ALA A 1 90 ? 9.539 -7.953 -31.094 1 33.34 90 ALA A O 1
ATOM 672 N N . ALA A 1 91 ? 11.508 -8.797 -30.906 1 31.75 91 ALA A N 1
ATOM 673 C CA . ALA A 1 91 ? 12.297 -7.844 -31.672 1 31.75 91 ALA A CA 1
ATOM 674 C C . ALA A 1 91 ? 11.758 -7.703 -33.094 1 31.75 91 ALA A C 1
ATOM 676 O O . ALA A 1 91 ? 11.5 -8.703 -33.781 1 31.75 91 ALA A O 1
ATOM 677 N N . PRO A 1 92 ? 11.148 -6.57 -33.375 1 33.47 92 PRO A N 1
ATOM 678 C CA . PRO A 1 92 ? 10.797 -6.367 -34.781 1 33.47 92 PRO A CA 1
ATOM 679 C C . PRO A 1 92 ? 11.945 -6.691 -35.75 1 33.47 92 PRO A C 1
ATOM 681 O O . PRO A 1 92 ? 13.031 -6.121 -35.625 1 33.47 92 PRO A O 1
ATOM 684 N N . ALA A 1 93 ? 12.172 -7.996 -35.812 1 30.73 93 ALA A N 1
ATOM 685 C CA . ALA A 1 93 ? 13.117 -8.305 -36.875 1 30.73 93 ALA A CA 1
ATOM 686 C C . ALA A 1 93 ? 12.922 -7.379 -38.094 1 30.73 93 ALA A C 1
ATOM 688 O O . ALA A 1 93 ? 11.836 -7.344 -38.688 1 30.73 93 ALA A O 1
ATOM 689 N N . THR A 1 94 ? 13.516 -6.195 -37.906 1 29.83 94 THR A N 1
ATOM 690 C CA . THR A 1 94 ? 13.633 -5.281 -39.062 1 29.83 94 THR A CA 1
ATOM 691 C C . THR A 1 94 ? 14.016 -6.039 -40.312 1 29.83 94 THR A C 1
ATOM 693 O O . THR A 1 94 ? 15.117 -6.574 -40.406 1 29.83 94 THR A O 1
ATOM 696 N N . SER A 1 95 ? 13.141 -6.977 -40.75 1 29.02 95 SER A N 1
ATOM 697 C CA . SER A 1 95 ? 13.32 -7.574 -42.062 1 29.02 95 SER A CA 1
ATOM 698 C C . SER A 1 95 ? 13.727 -6.523 -43.094 1 29.02 95 SER A C 1
ATOM 700 O O . SER A 1 95 ? 12.992 -5.562 -43.312 1 29.02 95 SER A O 1
ATOM 702 N N . SER A 1 96 ? 15.039 -6.164 -43.031 1 30.2 96 SER A N 1
ATOM 703 C CA . SER A 1 96 ? 15.641 -5.395 -44.094 1 30.2 96 SER A CA 1
ATOM 704 C C . SER A 1 96 ? 15.266 -5.965 -45.469 1 30.2 96 SER A C 1
ATOM 706 O O . SER A 1 96 ? 15.875 -6.93 -45.938 1 30.2 96 SER A O 1
ATOM 708 N N . ARG A 1 97 ? 13.984 -6.184 -45.75 1 28.34 97 ARG A N 1
ATOM 709 C CA . ARG A 1 97 ? 13.695 -6.762 -47.062 1 28.34 97 ARG A CA 1
ATOM 710 C C . ARG A 1 97 ? 14.281 -5.898 -48.156 1 28.34 97 ARG A C 1
ATOM 712 O O . ARG A 1 97 ? 13.969 -4.707 -48.25 1 28.34 97 ARG A O 1
ATOM 719 N N . PRO A 1 98 ? 15.516 -6.277 -48.562 1 33.94 98 PRO A N 1
ATOM 720 C CA . PRO A 1 98 ? 16.078 -5.645 -49.75 1 33.94 98 PRO A CA 1
ATOM 721 C C . PRO A 1 98 ? 15.062 -5.477 -50.875 1 33.94 98 PRO A C 1
ATOM 723 O O . PRO A 1 98 ? 14.062 -6.195 -50.938 1 33.94 98 PRO A O 1
ATOM 726 N N . GLY A 1 99 ? 14.969 -4.266 -51.5 1 27.38 99 GLY A N 1
ATOM 727 C CA . GLY A 1 99 ? 14.141 -3.676 -52.531 1 27.38 99 GLY A CA 1
ATOM 728 C C . GLY A 1 99 ? 14.016 -4.555 -53.781 1 27.38 99 GLY A C 1
ATOM 729 O O . GLY A 1 99 ? 15.016 -5.059 -54.281 1 27.38 99 GLY A O 1
ATOM 730 N N . SER A 1 100 ? 12.906 -5.367 -53.906 1 29.28 100 SER A N 1
ATOM 731 C CA . SER A 1 100 ? 12.375 -6.285 -54.906 1 29.28 100 SER A CA 1
ATOM 732 C C . SER A 1 100 ? 12.414 -5.66 -56.281 1 29.28 100 SER A C 1
ATOM 734 O O . SER A 1 100 ? 12.102 -4.48 -56.469 1 29.28 100 SER A O 1
ATOM 736 N N . ALA A 1 101 ? 13.391 -6.191 -57.062 1 27.98 101 ALA A N 1
ATOM 737 C CA . ALA A 1 101 ? 13.461 -6.031 -58.531 1 27.98 101 ALA A CA 1
ATOM 738 C C . ALA A 1 101 ? 12.07 -6.133 -59.156 1 27.98 101 ALA A C 1
ATOM 740 O O . ALA A 1 101 ? 11.18 -6.773 -58.594 1 27.98 101 ALA A O 1
ATOM 741 N N . PRO A 1 102 ? 11.844 -5.43 -60.344 1 30.55 102 PRO A N 1
ATOM 742 C CA . PRO A 1 102 ? 10.641 -4.941 -61.031 1 30.55 102 PRO A CA 1
ATOM 743 C C . PRO A 1 102 ? 9.789 -6.07 -61.594 1 30.55 102 PRO A C 1
ATOM 745 O O . PRO A 1 102 ? 8.766 -5.812 -62.25 1 30.55 102 PRO A O 1
ATOM 748 N N . GLY A 1 103 ? 10.078 -7.371 -61.156 1 24.92 103 GLY A N 1
ATOM 749 C CA . GLY A 1 103 ? 9.688 -8.242 -62.25 1 24.92 103 GLY A CA 1
ATOM 750 C C . GLY A 1 103 ? 8.219 -8.133 -62.594 1 24.92 103 GLY A C 1
ATOM 751 O O . GLY A 1 103 ? 7.418 -7.641 -61.812 1 24.92 103 GLY A O 1
ATOM 752 N N . SER A 1 104 ? 7.898 -8.422 -63.906 1 29.38 104 SER A N 1
ATOM 753 C CA . SER A 1 104 ? 6.879 -8.125 -64.875 1 29.38 104 SER A CA 1
ATOM 754 C C . SER A 1 104 ? 5.574 -8.852 -64.562 1 29.38 104 SER A C 1
ATOM 756 O O . SER A 1 104 ? 4.5 -8.414 -65 1 29.38 104 SER A O 1
ATOM 758 N N . SER A 1 105 ? 5.719 -10.156 -64.188 1 29.09 105 SER A N 1
ATOM 759 C CA . SER A 1 105 ? 4.785 -11 -64.938 1 29.09 105 SER A CA 1
ATOM 760 C C . SER A 1 105 ? 3.357 -10.82 -64.438 1 29.09 105 SER A C 1
ATOM 762 O O . SER A 1 105 ? 3.133 -10.656 -63.219 1 29.09 105 SER A O 1
ATOM 764 N N . HIS A 1 106 ? 2.518 -10.438 -65.312 1 29.58 106 HIS A N 1
ATOM 765 C CA . HIS A 1 106 ? 1.131 -9.984 -65.312 1 29.58 106 HIS A CA 1
ATOM 766 C C . HIS A 1 106 ? 0.198 -11.086 -64.812 1 29.58 106 HIS A C 1
ATOM 768 O O . HIS A 1 106 ? -1.025 -10.945 -64.875 1 29.58 106 HIS A O 1
ATOM 774 N N . GLY A 1 107 ? 0.718 -12.227 -64.438 1 28.77 107 GLY A N 1
ATOM 775 C CA . GLY A 1 107 ? -0.342 -13.227 -64.5 1 28.77 107 GLY A CA 1
ATOM 776 C C . GLY A 1 107 ? -1.493 -12.898 -63.562 1 28.77 107 GLY A C 1
ATOM 777 O O . GLY A 1 107 ? -1.307 -12.211 -62.531 1 28.77 107 GLY A O 1
ATOM 778 N N . VAL A 1 108 ? -2.586 -12.773 -64.125 1 31.16 108 VAL A N 1
ATOM 779 C CA . VAL A 1 108 ? -3.9 -12.391 -63.625 1 31.16 108 VAL A CA 1
ATOM 780 C C . VAL A 1 108 ? -4.312 -13.328 -62.5 1 31.16 108 VAL A C 1
ATOM 782 O O . VAL A 1 108 ? -4.715 -14.469 -62.75 1 31.16 108 VAL A O 1
ATOM 785 N N . ASP A 1 109 ? -3.396 -13.742 -61.656 1 30.95 109 ASP A N 1
ATOM 786 C CA . ASP A 1 109 ? -3.918 -14.742 -60.719 1 30.95 109 ASP A CA 1
ATOM 787 C C . ASP A 1 109 ? -5.152 -14.219 -60 1 30.95 109 ASP A C 1
ATOM 789 O O . ASP A 1 109 ? -5.164 -13.086 -59.5 1 30.95 109 ASP A O 1
ATOM 793 N N . GLN A 1 110 ? -6.312 -14.633 -60.5 1 30.41 110 GLN A N 1
ATOM 794 C CA . GLN A 1 110 ? -7.59 -14.469 -59.812 1 30.41 110 GLN A CA 1
ATOM 795 C C . GLN A 1 110 ? -7.465 -14.828 -58.344 1 30.41 110 GLN A C 1
ATOM 797 O O . GLN A 1 110 ? -7.316 -16 -57.969 1 30.41 110 GLN A O 1
ATOM 802 N N . ARG A 1 111 ? -6.695 -14.039 -57.625 1 31.55 111 ARG A N 1
ATOM 803 C CA . ARG A 1 111 ? -6.504 -14.305 -56.188 1 31.55 111 ARG A CA 1
ATOM 804 C C . ARG A 1 111 ? -7.848 -14.414 -55.469 1 31.55 111 ARG A C 1
ATOM 806 O O . ARG A 1 111 ? -8.719 -13.562 -55.656 1 31.55 111 ARG A O 1
ATOM 813 N N . ALA A 1 112 ? -8.328 -15.711 -55.281 1 36.53 112 ALA A N 1
ATOM 814 C CA . ALA A 1 112 ? -9.438 -16.016 -54.406 1 36.53 112 ALA A CA 1
ATOM 815 C C . ALA A 1 112 ? -9.398 -15.141 -53.156 1 36.53 112 ALA A C 1
ATOM 817 O O . ALA A 1 112 ? -8.328 -14.703 -52.719 1 36.53 112 ALA A O 1
ATOM 818 N N . PRO A 1 113 ? -10.461 -14.469 -52.844 1 33.38 113 PRO A N 1
ATOM 819 C CA . PRO A 1 113 ? -10.508 -13.633 -51.625 1 33.38 113 PRO A CA 1
ATOM 820 C C . PRO A 1 113 ? -9.93 -14.336 -50.406 1 33.38 113 PRO A C 1
ATOM 822 O O . PRO A 1 113 ? -10.141 -15.539 -50.219 1 33.38 113 PRO A O 1
ATOM 825 N N . ARG A 1 114 ? -8.625 -14.078 -50.062 1 34.84 114 ARG A N 1
ATOM 826 C CA . ARG A 1 114 ? -8.039 -14.539 -48.812 1 34.84 114 ARG A CA 1
ATOM 827 C C . ARG A 1 114 ? -9.023 -14.383 -47.656 1 34.84 114 ARG A C 1
ATOM 829 O O . ARG A 1 114 ? -9.586 -13.305 -47.438 1 34.84 114 ARG A O 1
ATOM 836 N N . SER A 1 115 ? -9.75 -15.453 -47.375 1 36.06 115 SER A N 1
ATOM 837 C CA . SER A 1 115 ? -10.477 -15.477 -46.094 1 36.06 115 SER A CA 1
ATOM 838 C C . SER A 1 115 ? -9.672 -14.82 -45 1 36.06 115 SER A C 1
ATOM 840 O O . SER A 1 115 ? -8.484 -15.109 -44.812 1 36.06 115 SER A O 1
ATOM 842 N N . GLU A 1 116 ? -9.898 -13.539 -44.719 1 37.38 116 GLU A N 1
ATOM 843 C CA . GLU A 1 116 ? -9.336 -12.938 -43.531 1 37.38 116 GLU A CA 1
ATOM 844 C C . GLU A 1 116 ? -9.195 -13.969 -42.406 1 37.38 116 GLU A C 1
ATOM 846 O O . GLU A 1 116 ? -10.109 -14.758 -42.156 1 37.38 116 GLU A O 1
ATOM 851 N N . PRO A 1 117 ? -7.918 -14.469 -42.188 1 38.22 117 PRO A N 1
ATOM 852 C CA . PRO A 1 117 ? -7.824 -15.336 -41 1 38.22 117 PRO A CA 1
ATOM 853 C C . PRO A 1 117 ? -8.789 -14.93 -39.875 1 38.22 117 PRO A C 1
ATOM 855 O O . PRO A 1 117 ? -9.148 -13.758 -39.781 1 38.22 117 PRO A O 1
ATOM 858 N N . ALA A 1 118 ? -9.742 -15.773 -39.562 1 38.03 118 ALA A N 1
ATOM 859 C CA . ALA A 1 118 ? -10.555 -15.617 -38.344 1 38.03 118 ALA A CA 1
ATOM 860 C C . ALA A 1 118 ? -9.75 -14.961 -37.25 1 38.03 118 ALA A C 1
ATOM 862 O O . ALA A 1 118 ? -8.555 -15.227 -37.094 1 38.03 118 ALA A O 1
ATOM 863 N N . PRO A 1 119 ? -10.094 -13.711 -36.812 1 34.56 119 PRO A N 1
ATOM 864 C CA . PRO A 1 119 ? -9.367 -13.148 -35.656 1 34.56 119 PRO A CA 1
ATOM 865 C C . PRO A 1 119 ? -8.914 -14.211 -34.656 1 34.56 119 PRO A C 1
ATOM 867 O O . PRO A 1 119 ? -9.547 -15.266 -34.562 1 34.56 119 PRO A O 1
ATOM 870 N N . ALA A 1 120 ? -7.656 -14.453 -34.5 1 35.78 120 ALA A N 1
ATOM 871 C CA . ALA A 1 120 ? -7.086 -15.234 -33.406 1 35.78 120 ALA A CA 1
ATOM 872 C C . ALA A 1 120 ? -8.016 -15.234 -32.188 1 35.78 120 ALA A C 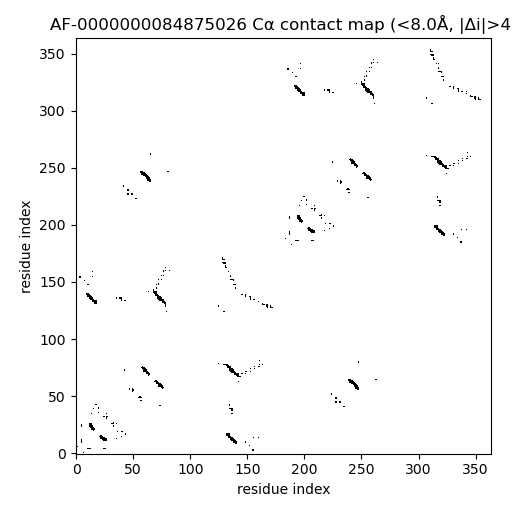1
ATOM 874 O O . ALA A 1 120 ? -8.578 -14.195 -31.844 1 35.78 120 ALA A O 1
ATOM 875 N N . LEU A 1 121 ? -8.758 -16.266 -31.953 1 34.81 121 LEU A N 1
ATOM 876 C CA . LEU A 1 121 ? -9.477 -16.5 -30.703 1 34.81 121 LEU A CA 1
ATOM 877 C C . LEU A 1 121 ? -8.766 -15.836 -29.531 1 34.81 121 LEU A C 1
ATOM 879 O O . LEU A 1 121 ? -7.637 -16.203 -29.188 1 34.81 121 LEU A O 1
ATOM 883 N N . TYR A 1 122 ? -8.859 -14.531 -29.375 1 36.09 122 TYR A N 1
ATOM 884 C CA . TYR A 1 122 ? -8.586 -13.938 -28.062 1 36.09 122 TYR A CA 1
ATOM 885 C C . TYR A 1 122 ? -8.867 -14.93 -26.938 1 36.09 122 TYR A C 1
ATOM 887 O O . TYR A 1 122 ? -9.953 -15.508 -26.875 1 36.09 122 TYR A O 1
ATOM 895 N N . SER A 1 123 ? -8.023 -15.812 -26.594 1 39.22 123 SER A N 1
ATOM 896 C CA . SER A 1 123 ? -8.195 -16.625 -25.406 1 39.22 123 SER A CA 1
ATOM 897 C C . SER A 1 123 ? -9.039 -15.891 -24.359 1 39.22 123 SER A C 1
ATOM 899 O O . SER A 1 123 ? -8.695 -14.789 -23.938 1 39.22 123 SER A O 1
ATOM 901 N N . ASP A 1 124 ? -10.352 -16.031 -24.297 1 43.91 124 ASP A N 1
ATOM 902 C CA . ASP A 1 124 ? -11.359 -15.57 -23.344 1 43.91 124 ASP A CA 1
ATOM 903 C C . ASP A 1 124 ? -10.812 -15.578 -21.922 1 43.91 124 ASP A C 1
ATOM 905 O O . ASP A 1 124 ? -10.383 -16.625 -21.422 1 43.91 124 ASP A O 1
ATOM 909 N N . PRO A 1 125 ? -10.25 -14.602 -21.422 1 48.31 125 PRO A N 1
ATOM 910 C CA . PRO A 1 125 ? -9.805 -14.633 -20.016 1 48.31 125 PRO A CA 1
ATOM 911 C C . PRO A 1 125 ? -10.688 -15.5 -19.125 1 48.31 125 PRO A C 1
ATOM 913 O O . PRO A 1 125 ? -10.32 -15.805 -18 1 48.31 125 PRO A O 1
ATOM 916 N N . ARG A 1 126 ? -12.023 -15.523 -19.562 1 47.53 126 ARG A N 1
ATOM 917 C CA . ARG A 1 126 ? -12.969 -16.391 -18.859 1 47.53 126 ARG A CA 1
ATOM 918 C C . ARG A 1 126 ? -12.773 -17.844 -19.234 1 47.53 126 ARG A C 1
ATOM 920 O O . ARG A 1 126 ? -13.594 -18.703 -18.891 1 47.53 126 ARG A O 1
ATOM 927 N N . SER A 1 127 ? -11.953 -18.078 -20.016 1 51.88 127 SER A N 1
ATOM 928 C CA . SER A 1 127 ? -11.883 -19.5 -20.391 1 51.88 127 SER A CA 1
ATOM 929 C C . SER A 1 127 ? -11.617 -20.375 -19.172 1 51.88 127 SER A C 1
ATOM 931 O O . SER A 1 127 ? -10.852 -20 -18.281 1 51.88 127 SER A O 1
ATOM 933 N N . GLU A 1 128 ? -12.531 -21.172 -18.828 1 53 128 GLU A N 1
ATOM 934 C CA . GLU A 1 128 ? -12.461 -22.203 -17.797 1 53 128 GLU A CA 1
ATOM 935 C C . GLU A 1 128 ? -11.039 -22.719 -17.625 1 53 128 GLU A C 1
ATOM 937 O O . GLU A 1 128 ? -10.664 -23.188 -16.547 1 53 128 GLU A O 1
ATOM 942 N N . ASP A 1 129 ? -10.148 -22.531 -18.75 1 60.62 129 ASP A N 1
ATOM 943 C CA . ASP A 1 129 ? -8.82 -23.141 -18.781 1 60.62 129 ASP A CA 1
ATOM 944 C C . ASP A 1 129 ? -7.754 -22.141 -18.328 1 60.62 129 ASP A C 1
ATOM 946 O O . ASP A 1 129 ? -6.586 -22.5 -18.172 1 60.62 129 ASP A O 1
ATOM 950 N N . ALA A 1 130 ? -8.242 -20.984 -18.125 1 72.19 130 ALA A N 1
ATOM 951 C CA . ALA A 1 130 ? -7.238 -19.969 -17.797 1 72.19 130 ALA A CA 1
ATOM 952 C C . ALA A 1 130 ? -6.789 -20.094 -16.344 1 72.19 130 ALA A C 1
ATOM 954 O O . ALA A 1 130 ? -7.555 -20.531 -15.492 1 72.19 130 ALA A O 1
ATOM 955 N N . ALA A 1 131 ? -5.414 -20.031 -16.109 1 86.44 131 ALA A N 1
ATOM 956 C CA . ALA A 1 131 ? -4.863 -20.031 -14.758 1 86.44 131 ALA A CA 1
ATOM 957 C C . ALA A 1 131 ? -5.629 -19.062 -13.859 1 86.44 131 ALA A C 1
ATOM 959 O O . ALA A 1 131 ? -6.055 -18 -14.305 1 86.44 131 ALA A O 1
ATOM 960 N N . PRO A 1 132 ? -5.965 -19.469 -12.703 1 89.38 132 PRO A N 1
ATOM 961 C CA . PRO A 1 132 ? -6.688 -18.594 -11.781 1 89.38 132 PRO A CA 1
ATOM 962 C C . PRO A 1 132 ? -5.859 -17.391 -11.344 1 89.38 132 PRO A C 1
ATOM 964 O O . PRO A 1 132 ? -4.633 -17.469 -11.289 1 89.38 132 PRO A O 1
ATOM 967 N N . PRO A 1 133 ? -6.578 -16.312 -11.055 1 94.56 133 PRO A N 1
ATOM 968 C CA . PRO A 1 133 ? -5.867 -15.227 -10.383 1 94.56 133 PRO A CA 1
ATOM 969 C C . PRO A 1 133 ? -5.328 -15.633 -9.008 1 94.56 133 PRO A C 1
ATOM 971 O O . PRO A 1 133 ? -5.949 -16.438 -8.312 1 94.56 133 PRO A O 1
ATOM 974 N N . LEU A 1 134 ? -4.203 -15.102 -8.703 1 97.44 134 LEU A N 1
ATOM 975 C CA . LEU A 1 134 ? -3.598 -15.391 -7.41 1 97.44 134 LEU A CA 1
ATOM 976 C C . LEU A 1 134 ? -3.391 -14.109 -6.609 1 97.44 134 LEU A C 1
ATOM 978 O O . LEU A 1 134 ? -3.34 -13.016 -7.176 1 97.44 134 LEU A O 1
ATOM 982 N N . VAL A 1 135 ? -3.287 -14.312 -5.309 1 98 135 VAL A N 1
ATOM 983 C CA . VAL A 1 135 ? -3.043 -13.195 -4.398 1 98 135 VAL A CA 1
ATOM 984 C C . VAL A 1 135 ? -1.902 -13.555 -3.447 1 98 135 VAL A C 1
ATOM 986 O O . VAL A 1 135 ? -1.927 -14.602 -2.803 1 98 135 VAL A O 1
ATOM 989 N N . GLY A 1 136 ? -0.911 -12.75 -3.479 1 98.38 136 GLY A N 1
ATOM 990 C CA . GLY A 1 136 ? 0.184 -12.883 -2.529 1 98.38 136 GLY A CA 1
ATOM 991 C C . GLY A 1 136 ? 0.098 -11.898 -1.376 1 98.38 136 GLY A C 1
ATOM 992 O O . GLY A 1 136 ? -0.283 -10.742 -1.566 1 98.38 136 GLY A O 1
ATOM 993 N N . VAL A 1 137 ? 0.469 -12.352 -0.157 1 98.38 137 VAL A N 1
ATOM 994 C CA . VAL A 1 137 ? 0.517 -11.523 1.046 1 98.38 137 VAL A CA 1
ATOM 995 C C . VAL A 1 137 ? 1.866 -11.695 1.739 1 98.38 137 VAL A C 1
ATOM 997 O O . VAL A 1 137 ? 2.301 -12.828 1.989 1 98.38 137 VAL A O 1
ATOM 1000 N N . VAL A 1 138 ? 2.551 -10.625 1.984 1 98.44 138 VAL A N 1
ATOM 1001 C CA . VAL A 1 138 ? 3.771 -10.625 2.783 1 98.44 138 VAL A CA 1
ATOM 1002 C C . VAL A 1 138 ? 3.629 -9.641 3.939 1 98.44 138 VAL A C 1
ATOM 1004 O O . VAL A 1 138 ? 3.234 -8.484 3.74 1 98.44 138 VAL A O 1
ATOM 1007 N N . VAL A 1 139 ? 3.947 -10.094 5.152 1 97.75 139 VAL A N 1
ATOM 1008 C CA . VAL A 1 139 ? 3.834 -9.266 6.344 1 97.75 139 VAL A CA 1
ATOM 1009 C C . VAL A 1 139 ? 5.199 -9.141 7.016 1 97.75 139 VAL A C 1
ATOM 1011 O O . VAL A 1 139 ? 5.832 -10.148 7.344 1 97.75 139 VAL A O 1
ATOM 1014 N N . ALA A 1 140 ? 5.629 -7.938 7.156 1 98.12 140 ALA A N 1
ATOM 1015 C CA . ALA A 1 140 ? 6.793 -7.625 7.98 1 98.12 140 ALA A CA 1
ATOM 1016 C C . ALA A 1 140 ? 6.375 -6.996 9.305 1 98.12 140 ALA A C 1
ATOM 1018 O O . ALA A 1 140 ? 5.457 -6.176 9.352 1 98.12 140 ALA A O 1
ATOM 1019 N N . GLY A 1 141 ? 7.07 -7.375 10.344 1 96.12 141 GLY A N 1
ATOM 1020 C CA . GLY A 1 141 ? 6.699 -6.93 11.68 1 96.12 141 GLY A CA 1
ATOM 1021 C C . GLY A 1 141 ? 7.035 -5.473 11.938 1 96.12 141 GLY A C 1
ATOM 1022 O O . GLY A 1 141 ? 6.547 -4.879 12.898 1 96.12 141 GLY A O 1
ATOM 1023 N N . SER A 1 142 ? 7.879 -4.938 11.031 1 95.44 142 SER A N 1
ATOM 1024 C CA . SER A 1 142 ? 8.266 -3.547 11.227 1 95.44 142 SER A CA 1
ATOM 1025 C C . SER A 1 142 ? 8.742 -2.922 9.914 1 95.44 142 SER A C 1
ATOM 1027 O O . SER A 1 142 ? 9.07 -3.635 8.961 1 95.44 142 SER A O 1
ATOM 1029 N N . ALA A 1 143 ? 8.797 -1.628 9.953 1 94.44 143 ALA A N 1
ATOM 1030 C CA . ALA A 1 143 ? 9.25 -0.878 8.781 1 94.44 143 ALA A CA 1
ATOM 1031 C C . ALA A 1 143 ? 10.703 -1.211 8.445 1 94.44 143 ALA A C 1
ATOM 1033 O O . ALA A 1 143 ? 11.117 -1.105 7.289 1 94.44 143 ALA A O 1
ATOM 1034 N N . ASP A 1 144 ? 11.461 -1.66 9.484 1 95.94 144 ASP A N 1
ATOM 1035 C CA . ASP A 1 144 ? 12.867 -1.997 9.266 1 95.94 144 ASP A CA 1
ATOM 1036 C C . ASP A 1 144 ? 13.008 -3.18 8.312 1 95.94 144 ASP A C 1
ATOM 1038 O O . ASP A 1 144 ? 14.055 -3.359 7.688 1 95.94 144 ASP A O 1
ATOM 1042 N N . GLU A 1 145 ? 11.945 -3.873 8.172 1 96.94 145 GLU A N 1
ATOM 1043 C CA . GLU A 1 145 ? 11.977 -5.07 7.336 1 96.94 145 GLU A CA 1
ATOM 1044 C C . GLU A 1 145 ? 11.305 -4.816 5.988 1 96.94 145 GLU A C 1
ATOM 1046 O O . GLU A 1 145 ? 11.039 -5.758 5.234 1 96.94 145 GLU A O 1
ATOM 1051 N N . SER A 1 146 ? 11.062 -3.623 5.707 1 95.44 146 SER A N 1
ATOM 1052 C CA . SER A 1 146 ? 10.312 -3.289 4.504 1 95.44 146 SER A CA 1
ATOM 1053 C C . SER A 1 146 ? 11.062 -3.723 3.248 1 95.44 146 SER A C 1
ATOM 1055 O O . SER A 1 146 ? 10.453 -4.238 2.305 1 95.44 146 SER A O 1
ATOM 1057 N N . ARG A 1 147 ? 12.32 -3.459 3.219 1 95 147 ARG A N 1
ATOM 1058 C CA . ARG A 1 147 ? 13.109 -3.83 2.051 1 95 147 ARG A CA 1
ATOM 1059 C C . ARG A 1 147 ? 13.086 -5.336 1.827 1 95 147 ARG A C 1
ATOM 1061 O O . ARG A 1 147 ? 12.898 -5.801 0.699 1 95 147 ARG A O 1
ATOM 1068 N N . GLU A 1 148 ? 13.297 -6.004 2.916 1 96.69 148 GLU A N 1
ATOM 1069 C CA . GLU A 1 148 ? 13.258 -7.461 2.822 1 96.69 148 GLU A CA 1
ATOM 1070 C C . GLU A 1 148 ? 11.883 -7.949 2.391 1 96.69 148 GLU A C 1
ATOM 1072 O O . GLU A 1 148 ? 11.766 -8.898 1.61 1 96.69 148 GLU A O 1
ATOM 1077 N N . ALA A 1 149 ? 10.875 -7.348 2.902 1 97.81 149 ALA A N 1
ATOM 1078 C CA . ALA A 1 149 ? 9.508 -7.703 2.549 1 97.81 149 ALA A CA 1
ATOM 1079 C C . ALA A 1 149 ? 9.258 -7.504 1.056 1 97.81 149 ALA A C 1
ATOM 1081 O O . ALA A 1 149 ? 8.602 -8.328 0.413 1 97.81 149 ALA A O 1
ATOM 1082 N N . ARG A 1 150 ? 9.758 -6.449 0.516 1 96.5 150 ARG A N 1
ATOM 1083 C CA . ARG A 1 150 ? 9.609 -6.191 -0.913 1 96.5 150 ARG A CA 1
ATOM 1084 C C . ARG A 1 150 ? 10.32 -7.262 -1.739 1 96.5 150 ARG A C 1
ATOM 1086 O O . ARG A 1 150 ? 9.789 -7.715 -2.758 1 96.5 150 ARG A O 1
ATOM 1093 N N . ARG A 1 151 ? 11.461 -7.625 -1.287 1 96.69 151 ARG A N 1
ATOM 1094 C CA . ARG A 1 151 ? 12.188 -8.695 -1.968 1 96.69 151 ARG A CA 1
ATOM 1095 C C . ARG A 1 151 ? 11.406 -10 -1.925 1 96.69 151 ARG A C 1
ATOM 1097 O O . ARG A 1 151 ? 11.273 -10.688 -2.939 1 96.69 151 ARG A O 1
ATOM 1104 N N . ALA A 1 152 ? 10.953 -10.336 -0.765 1 97.69 152 ALA A N 1
ATOM 1105 C CA . ALA A 1 152 ? 10.164 -11.555 -0.594 1 97.69 152 ALA A CA 1
ATOM 1106 C C . ALA A 1 152 ? 8.914 -11.523 -1.469 1 97.69 152 ALA A C 1
ATOM 1108 O O . ALA A 1 152 ? 8.539 -12.539 -2.055 1 97.69 152 ALA A O 1
ATOM 1109 N N . SER A 1 153 ? 8.281 -10.406 -1.539 1 97.88 153 SER A N 1
ATOM 1110 C CA . SER A 1 153 ? 7.09 -10.25 -2.371 1 97.88 153 SER A CA 1
ATOM 1111 C C . SER A 1 153 ? 7.41 -10.492 -3.844 1 97.88 153 SER A C 1
ATOM 1113 O O . SER A 1 153 ? 6.656 -11.164 -4.547 1 97.88 153 SER A O 1
ATOM 1115 N N . ALA A 1 154 ? 8.492 -9.914 -4.27 1 96.25 154 ALA A N 1
ATOM 1116 C CA . ALA A 1 154 ? 8.922 -10.109 -5.652 1 96.25 154 ALA A CA 1
ATOM 1117 C C . ALA A 1 154 ? 9.141 -11.594 -5.945 1 96.25 154 ALA A C 1
ATOM 1119 O O . ALA A 1 154 ? 8.75 -12.086 -7.008 1 96.25 154 ALA A O 1
ATOM 1120 N N . ARG A 1 155 ? 9.781 -12.234 -5.074 1 96.94 155 ARG A N 1
ATOM 1121 C CA . ARG A 1 155 ? 10.023 -13.664 -5.25 1 96.94 155 ARG A CA 1
ATOM 1122 C C . ARG A 1 155 ? 8.711 -14.445 -5.238 1 96.94 155 ARG A C 1
ATOM 1124 O O . ARG A 1 155 ? 8.523 -15.367 -6.039 1 96.94 155 ARG A O 1
ATOM 1131 N N . LEU A 1 156 ? 7.867 -14.094 -4.309 1 97.38 156 LEU A N 1
ATOM 1132 C CA . LEU A 1 156 ? 6.562 -14.734 -4.227 1 97.38 156 LEU A CA 1
ATOM 1133 C C . LEU A 1 156 ? 5.777 -14.547 -5.52 1 97.38 156 LEU A C 1
ATOM 1135 O O . LEU A 1 156 ? 5.137 -15.484 -6.004 1 97.38 156 LEU A O 1
ATOM 1139 N N . GLU A 1 157 ? 5.84 -13.398 -6.043 1 96.56 157 GLU A N 1
ATOM 1140 C CA . GLU A 1 157 ? 5.195 -13.109 -7.324 1 96.56 157 GLU A CA 1
ATOM 1141 C C . GLU A 1 157 ? 5.754 -14 -8.43 1 96.56 157 GLU A C 1
ATOM 1143 O O . GLU A 1 157 ? 4.996 -14.523 -9.258 1 96.56 157 GLU A O 1
ATOM 1148 N N . ARG A 1 158 ? 7.008 -14.086 -8.477 1 95.06 158 ARG A N 1
ATOM 1149 C CA . ARG A 1 158 ? 7.637 -14.922 -9.492 1 95.06 158 ARG A CA 1
ATOM 1150 C C . ARG A 1 158 ? 7.152 -16.359 -9.391 1 95.06 158 ARG A C 1
ATOM 1152 O O . ARG A 1 158 ? 6.828 -16.984 -10.398 1 95.06 158 ARG A O 1
ATOM 1159 N N . VAL A 1 159 ? 7.129 -16.891 -8.219 1 95.31 159 VAL A N 1
ATOM 1160 C CA . VAL A 1 159 ? 6.652 -18.25 -7.988 1 95.31 159 VAL A CA 1
ATOM 1161 C C . VAL A 1 159 ? 5.203 -18.375 -8.445 1 95.31 159 VAL A C 1
ATOM 1163 O O . VAL A 1 159 ? 4.836 -19.344 -9.109 1 95.31 159 VAL A O 1
ATOM 1166 N N . GLY A 1 160 ? 4.402 -17.438 -8.047 1 96.12 160 GLY A N 1
ATOM 1167 C CA . GLY A 1 160 ? 3.014 -17.438 -8.484 1 96.12 160 GLY A CA 1
ATOM 1168 C C . GLY A 1 160 ? 2.857 -17.453 -9.992 1 96.12 160 GLY A C 1
ATOM 1169 O O . GLY A 1 160 ? 2.01 -18.172 -10.531 1 96.12 160 GLY A O 1
ATOM 1170 N N . ARG A 1 161 ? 3.646 -16.656 -10.656 1 94.56 161 ARG A N 1
ATOM 1171 C CA . ARG A 1 161 ? 3.605 -16.609 -12.117 1 94.56 161 ARG A CA 1
ATOM 1172 C C . ARG A 1 161 ? 3.994 -17.953 -12.719 1 94.56 161 ARG A C 1
ATOM 1174 O O . ARG A 1 161 ? 3.416 -18.391 -13.719 1 94.56 161 ARG A O 1
ATOM 1181 N N . GLU A 1 162 ? 4.965 -18.578 -12.148 1 92.88 162 GLU A N 1
ATOM 1182 C CA . GLU A 1 162 ? 5.367 -19.906 -12.609 1 92.88 162 GLU A CA 1
ATOM 1183 C C . GLU A 1 162 ? 4.234 -20.922 -12.43 1 92.88 162 GLU A C 1
ATOM 1185 O O . GLU A 1 162 ? 4.008 -21.75 -13.305 1 92.88 162 GLU A O 1
ATOM 1190 N N . ILE A 1 163 ? 3.586 -20.812 -11.336 1 92.88 163 ILE A N 1
ATOM 1191 C CA . ILE A 1 163 ? 2.443 -21.688 -11.094 1 92.88 163 ILE A CA 1
ATOM 1192 C C . ILE A 1 163 ? 1.374 -21.438 -12.156 1 92.88 163 ILE A C 1
ATOM 1194 O O . ILE A 1 163 ? 0.796 -22.391 -12.695 1 92.88 163 ILE A O 1
ATOM 1198 N N . GLN A 1 164 ? 1.102 -20.219 -12.453 1 92.88 164 GLN A N 1
ATOM 1199 C CA . GLN A 1 164 ? 0.101 -19.875 -13.461 1 92.88 164 GLN A CA 1
ATOM 1200 C C . GLN A 1 164 ? 0.51 -20.375 -14.844 1 92.88 164 GLN A C 1
ATOM 1202 O O . GLN A 1 164 ? -0.33 -20.844 -15.609 1 92.88 164 GLN A O 1
ATOM 1207 N N . LYS A 1 165 ? 1.734 -20.281 -15.133 1 89.12 165 LYS A N 1
ATOM 1208 C CA . LYS A 1 165 ? 2.242 -20.766 -16.406 1 89.12 165 LYS A CA 1
ATOM 1209 C C . LYS A 1 165 ? 2.057 -22.281 -16.531 1 89.12 165 LYS A C 1
ATOM 1211 O O . LYS A 1 165 ? 1.656 -22.766 -17.594 1 89.12 165 LYS A O 1
ATOM 1216 N N . GLU A 1 166 ? 2.416 -22.953 -15.484 1 88.38 166 GLU A N 1
ATOM 1217 C CA . GLU A 1 166 ? 2.266 -24.406 -15.477 1 88.38 166 GLU A CA 1
ATOM 1218 C C . GLU A 1 166 ? 0.804 -24.812 -15.641 1 88.38 166 GLU A C 1
ATOM 1220 O O . GLU A 1 166 ? 0.498 -25.781 -16.328 1 88.38 166 GLU A O 1
ATOM 1225 N N . TRP A 1 167 ? -0.038 -24.109 -15.039 1 86.56 167 TRP A N 1
ATOM 1226 C CA . TRP A 1 167 ? -1.471 -24.359 -15.156 1 86.56 167 TRP A CA 1
ATOM 1227 C C . TRP A 1 167 ? -1.927 -24.219 -16.609 1 86.56 167 TRP A C 1
ATOM 1229 O O . TRP A 1 167 ? -2.689 -25.047 -17.109 1 86.56 167 TRP A O 1
ATOM 1239 N N . ALA A 1 168 ? -1.5 -23.188 -17.219 1 82.81 168 ALA A N 1
ATOM 1240 C CA . ALA A 1 168 ? -1.868 -22.922 -18.609 1 82.81 168 ALA A CA 1
ATOM 1241 C C . ALA A 1 168 ? -1.329 -24 -19.531 1 82.81 168 ALA A C 1
ATOM 1243 O O . ALA A 1 168 ? -2.01 -24.422 -20.484 1 82.81 168 ALA A O 1
ATOM 1244 N N . ALA A 1 169 ? -0.144 -24.359 -19.281 1 83.31 169 ALA A N 1
ATOM 1245 C CA . ALA A 1 169 ? 0.474 -25.406 -20.109 1 83.31 169 ALA A CA 1
ATOM 1246 C C . ALA A 1 169 ? -0.269 -26.719 -19.969 1 83.31 169 ALA A C 1
ATOM 1248 O O . ALA A 1 169 ? -0.495 -27.422 -20.969 1 83.31 169 ALA A O 1
ATOM 1249 N N . GLU A 1 170 ? -0.61 -26.969 -18.734 1 82.94 170 GLU A N 1
ATOM 1250 C CA . GLU A 1 170 ? -1.316 -28.219 -18.469 1 82.94 170 GLU A CA 1
ATOM 1251 C C . GLU A 1 170 ? -2.699 -28.219 -19.125 1 82.94 170 GLU A C 1
ATOM 1253 O O . GLU A 1 170 ? -3.141 -29.234 -19.656 1 82.94 170 GLU A O 1
ATOM 1258 N N . SER A 1 171 ? -3.312 -27.125 -19.078 1 79.38 171 SER A N 1
ATOM 1259 C CA . SER A 1 171 ? -4.637 -27 -19.688 1 79.38 171 SER A CA 1
ATOM 1260 C C . SER A 1 171 ? -4.574 -27.125 -21.203 1 79.38 171 SER A C 1
ATOM 1262 O O . SER A 1 171 ? -5.48 -27.688 -21.812 1 79.38 171 SER A O 1
ATOM 1264 N N . SER A 1 172 ? -3.568 -26.531 -21.75 1 78 172 SER A N 1
ATOM 1265 C CA . SER A 1 172 ? -3.385 -26.625 -23.203 1 78 172 SER A CA 1
ATOM 1266 C C . SER A 1 172 ? -3.104 -28.062 -23.625 1 78 172 SER A C 1
ATOM 1268 O O . SER A 1 172 ? -3.578 -28.516 -24.672 1 78 172 SER A O 1
ATOM 1270 N N . GLN A 1 173 ? -2.361 -28.703 -22.922 1 76.88 173 GLN A N 1
ATOM 1271 C CA . GLN A 1 173 ? -2.043 -30.094 -23.219 1 76.88 173 GLN A CA 1
ATOM 1272 C C . GLN A 1 173 ? -3.279 -30.984 -23.078 1 76.88 173 GLN A C 1
ATOM 1274 O O . GLN A 1 173 ? -3.479 -31.906 -23.859 1 76.88 173 GLN A O 1
ATOM 1279 N N . GLU A 1 174 ? -4.023 -30.656 -22.047 1 75.19 174 GLU A N 1
ATOM 1280 C CA . GLU A 1 174 ? -5.246 -31.438 -21.844 1 75.19 174 GLU A CA 1
ATOM 1281 C C . GLU A 1 174 ? -6.219 -31.234 -23 1 75.19 174 GLU A C 1
ATOM 1283 O O . GLU A 1 174 ? -6.859 -32.188 -23.469 1 75.19 174 GLU A O 1
ATOM 1288 N N . ARG A 1 175 ? -6.273 -30.062 -23.469 1 73.69 175 ARG A N 1
ATOM 1289 C CA . ARG A 1 175 ? -7.125 -29.766 -24.609 1 73.69 175 ARG A CA 1
ATOM 1290 C C . ARG A 1 175 ? -6.609 -30.438 -25.875 1 73.69 175 ARG A C 1
ATOM 1292 O O . ARG A 1 175 ? -7.398 -30.906 -26.703 1 73.69 175 ARG A O 1
ATOM 1299 N N . ALA A 1 176 ? -5.336 -30.391 -26.016 1 77.5 176 ALA A N 1
ATOM 1300 C CA . ALA A 1 176 ? -4.734 -31.031 -27.188 1 77.5 176 ALA A CA 1
ATOM 1301 C C . ALA A 1 176 ? -4.996 -32.531 -27.172 1 77.5 176 ALA A C 1
ATOM 1303 O O . ALA A 1 176 ? -5.242 -33.156 -28.219 1 77.5 176 ALA A O 1
ATOM 1304 N N . ASN A 1 177 ? -4.895 -33.062 -26.031 1 77.5 177 ASN A N 1
ATOM 1305 C CA . ASN A 1 177 ? -5.137 -34.5 -25.891 1 77.5 177 ASN A CA 1
ATOM 1306 C C . ASN A 1 177 ? -6.602 -34.844 -26.125 1 77.5 177 ASN A C 1
ATOM 1308 O O . ASN A 1 177 ? -6.918 -35.969 -26.578 1 77.5 177 ASN A O 1
ATOM 1312 N N . GLU A 1 178 ? -7.438 -34 -25.703 1 73.69 178 GLU A N 1
ATOM 1313 C CA . GLU A 1 178 ? -8.859 -34.25 -25.891 1 73.69 178 GLU A CA 1
ATOM 1314 C C . GLU A 1 178 ? -9.258 -34.125 -27.359 1 73.69 178 GLU A C 1
ATOM 1316 O O . GLU A 1 178 ? -10.156 -34.812 -27.828 1 73.69 178 GLU A O 1
ATOM 1321 N N . ASN A 1 179 ? -8.656 -33.188 -27.906 1 66.56 179 ASN A N 1
ATOM 1322 C CA . ASN A 1 179 ? -8.961 -32.969 -29.312 1 66.56 179 ASN A CA 1
ATOM 1323 C C . ASN A 1 179 ? -8.148 -33.875 -30.219 1 66.56 179 ASN A C 1
ATOM 1325 O O . ASN A 1 179 ? -8.18 -33.719 -31.453 1 66.56 179 ASN A O 1
ATOM 1329 N N . GLY A 1 180 ? -7.211 -34.5 -29.609 1 58.56 180 GLY A N 1
ATOM 1330 C CA . GLY A 1 180 ? -6.48 -35.438 -30.438 1 58.56 180 GLY A CA 1
ATOM 1331 C C . GLY A 1 180 ? -7.375 -36.469 -31.125 1 58.56 180 GLY A C 1
ATOM 1332 O O . GLY A 1 180 ? -8.531 -36.625 -30.734 1 58.56 180 GLY A O 1
ATOM 1333 N N . PRO A 1 181 ? -6.992 -36.812 -32.438 1 61.56 181 PRO A N 1
ATOM 1334 C CA . PRO A 1 181 ? -7.793 -37.688 -33.25 1 61.56 181 PRO A CA 1
ATOM 1335 C C . PRO A 1 181 ? -8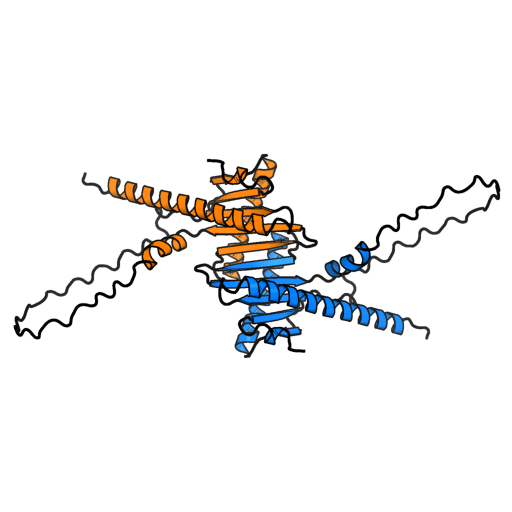.32 -38.906 -32.5 1 61.56 181 PRO A C 1
ATOM 1337 O O . PRO A 1 181 ? -7.668 -39.375 -31.547 1 61.56 181 PRO A O 1
ATOM 1340 N N . GLU A 1 182 ? -9.664 -39.031 -32.375 1 47.56 182 GLU A N 1
ATOM 1341 C CA . GLU A 1 182 ? -10.211 -40.344 -32.031 1 47.56 182 GLU A CA 1
ATOM 1342 C C . GLU A 1 182 ? -9.633 -41.438 -32.938 1 47.56 182 GLU A C 1
ATOM 1344 O O . GLU A 1 182 ? -9.406 -41.219 -34.125 1 47.56 182 GLU A O 1
ATOM 1349 N N . MET B 1 1 ? 13.211 29.75 -1.52 1 41.06 1 MET B N 1
ATOM 1350 C CA . MET B 1 1 ? 13.07 28.328 -1.203 1 41.06 1 MET B CA 1
ATOM 1351 C C . MET B 1 1 ? 12.008 27.672 -2.082 1 41.06 1 MET B C 1
ATOM 1353 O O . MET B 1 1 ? 10.867 28.141 -2.129 1 41.06 1 MET B O 1
ATOM 1357 N N . ALA B 1 2 ? 12.352 26.953 -3.012 1 59.44 2 ALA B N 1
ATOM 1358 C CA . ALA B 1 2 ? 11.422 26.484 -4.031 1 59.44 2 ALA B CA 1
ATOM 1359 C C . ALA B 1 2 ? 10.305 25.641 -3.41 1 59.44 2 ALA B C 1
ATOM 1361 O O . ALA B 1 2 ? 10.516 24.969 -2.406 1 59.44 2 ALA B O 1
ATOM 1362 N N . SER B 1 3 ? 9.094 25.891 -3.838 1 81.25 3 SER B N 1
ATOM 1363 C CA . SER B 1 3 ? 7.906 25.172 -3.379 1 81.25 3 SER B CA 1
ATOM 1364 C C . SER B 1 3 ? 8.062 23.672 -3.574 1 81.25 3 SER B C 1
ATOM 1366 O O . SER B 1 3 ? 8.82 23.219 -4.434 1 81.25 3 SER B O 1
ATOM 1368 N N . LEU B 1 4 ? 7.652 22.953 -2.689 1 88.62 4 LEU B N 1
ATOM 1369 C CA . LEU B 1 4 ? 7.758 21.484 -2.691 1 88.62 4 LEU B CA 1
ATOM 1370 C C . LEU B 1 4 ? 7.367 20.922 -4.051 1 88.62 4 LEU B C 1
ATOM 1372 O O . LEU B 1 4 ? 8.086 20.094 -4.609 1 88.62 4 LEU B O 1
ATOM 1376 N N . PRO B 1 5 ? 6.398 21.438 -4.734 1 84.88 5 PRO B N 1
ATOM 1377 C CA . PRO B 1 5 ? 6.074 20.906 -6.059 1 84.88 5 PRO B CA 1
ATOM 1378 C C . PRO B 1 5 ? 7.164 21.188 -7.09 1 84.88 5 PRO B C 1
ATOM 1380 O O . PRO B 1 5 ? 7.41 20.359 -7.973 1 84.88 5 PRO B O 1
ATOM 1383 N N . SER B 1 6 ? 7.832 22.266 -6.934 1 88 6 SER B N 1
ATOM 1384 C CA . SER B 1 6 ? 8.844 22.641 -7.918 1 88 6 SER B CA 1
ATOM 1385 C C . SER B 1 6 ? 10.07 21.719 -7.816 1 88 6 SER B C 1
ATOM 1387 O O . SER B 1 6 ? 10.852 21.625 -8.766 1 88 6 SER B O 1
ATOM 1389 N N . GLN B 1 7 ? 10.281 21.188 -6.652 1 90.5 7 GLN B N 1
ATOM 1390 C CA . GLN B 1 7 ? 11.398 20.281 -6.426 1 90.5 7 GLN B CA 1
ATOM 1391 C C . GLN B 1 7 ? 11.156 18.922 -7.074 1 90.5 7 GLN B C 1
ATOM 1393 O O . GLN B 1 7 ? 12.086 18.125 -7.234 1 90.5 7 GLN B O 1
ATOM 1398 N N . HIS B 1 8 ? 9.898 18.641 -7.457 1 94.06 8 HIS B N 1
ATOM 1399 C CA . HIS B 1 8 ? 9.508 17.391 -8.078 1 94.06 8 HIS B CA 1
ATOM 1400 C C . HIS B 1 8 ? 8.609 17.625 -9.289 1 94.06 8 HIS B C 1
ATOM 1402 O O . HIS B 1 8 ? 7.449 17.203 -9.297 1 94.06 8 HIS B O 1
ATOM 1408 N N . PRO B 1 9 ? 9.141 18.125 -10.391 1 91.69 9 PRO B N 1
ATOM 1409 C CA . PRO B 1 9 ? 8.32 18.594 -11.508 1 91.69 9 PRO B CA 1
ATOM 1410 C C . PRO B 1 9 ? 7.637 17.453 -12.266 1 91.69 9 PRO B C 1
ATOM 1412 O O . PRO B 1 9 ? 6.645 17.672 -12.961 1 91.69 9 PRO B O 1
ATOM 1415 N N . THR B 1 10 ? 8.078 16.234 -12.102 1 94 10 THR B N 1
ATOM 1416 C CA . THR B 1 10 ? 7.492 15.133 -12.859 1 94 10 THR B CA 1
ATOM 1417 C C . THR B 1 10 ? 6.398 14.445 -12.047 1 94 10 THR B C 1
ATOM 1419 O O . THR B 1 10 ? 5.664 13.602 -12.57 1 94 10 THR B O 1
ATOM 1422 N N . LEU B 1 11 ? 6.355 14.828 -10.859 1 97.5 11 LEU B N 1
ATOM 1423 C CA . LEU B 1 11 ? 5.383 14.227 -9.961 1 97.5 11 LEU B CA 1
ATOM 1424 C C . LEU B 1 11 ? 4.199 15.156 -9.727 1 97.5 11 LEU B C 1
ATOM 1426 O O . LEU B 1 11 ? 4.312 16.375 -9.922 1 97.5 11 LEU B O 1
ATOM 1430 N N . SER B 1 12 ? 3.066 14.578 -9.406 1 97.69 12 SER B N 1
ATOM 1431 C CA . SER B 1 12 ? 1.949 15.359 -8.883 1 97.69 12 SER B CA 1
ATOM 1432 C C . SER B 1 12 ? 1.861 15.25 -7.363 1 97.69 12 SER B C 1
ATOM 1434 O O . SER B 1 12 ? 1.899 14.148 -6.812 1 97.69 12 SER B O 1
ATOM 1436 N N . LEU B 1 13 ? 1.733 16.344 -6.766 1 98.12 13 LEU B N 1
ATOM 1437 C CA . LEU B 1 13 ? 1.66 16.422 -5.312 1 98.12 13 LEU B CA 1
ATOM 1438 C C . LEU B 1 13 ? 0.394 17.141 -4.867 1 98.12 13 LEU B C 1
ATOM 1440 O O . LEU B 1 13 ? -0.001 18.141 -5.469 1 98.12 13 LEU B O 1
ATOM 1444 N N . HIS B 1 14 ? -0.214 16.656 -3.816 1 98.06 14 HIS B N 1
ATOM 1445 C CA . HIS B 1 14 ? -1.431 17.25 -3.273 1 98.06 14 HIS B CA 1
ATOM 1446 C C . HIS B 1 14 ? -1.556 16.984 -1.777 1 98.06 14 HIS B C 1
ATOM 1448 O O . HIS B 1 14 ? -1.412 15.836 -1.335 1 98.06 14 HIS B O 1
ATOM 1454 N N . LEU B 1 15 ? -1.701 17.984 -0.982 1 98.25 15 LEU B N 1
ATOM 1455 C CA . LEU B 1 15 ? -1.968 17.891 0.449 1 98.25 15 LEU B CA 1
ATOM 1456 C C . LEU B 1 15 ? -3.289 18.578 0.797 1 98.25 15 LEU B C 1
ATOM 1458 O O . LEU B 1 15 ? -3.52 19.719 0.413 1 98.25 15 LEU B O 1
ATOM 1462 N N . SER B 1 16 ? -4.137 17.891 1.474 1 97.44 16 SER B N 1
ATOM 1463 C CA . SER B 1 16 ? -5.445 18.422 1.825 1 97.44 16 SER B CA 1
ATOM 1464 C C . SER B 1 16 ? -5.887 17.953 3.205 1 97.44 16 SER B C 1
ATOM 1466 O O . SER B 1 16 ? -5.273 17.062 3.785 1 97.44 16 SER B O 1
ATOM 1468 N N . ASP B 1 17 ? -6.891 18.609 3.74 1 95.25 17 ASP B N 1
ATOM 1469 C CA . ASP B 1 17 ? -7.516 18.109 4.965 1 95.25 17 ASP B CA 1
ATOM 1470 C C . ASP B 1 17 ? -8.672 17.172 4.652 1 95.25 17 ASP B C 1
ATOM 1472 O O . ASP B 1 17 ? -8.914 16.828 3.488 1 95.25 17 ASP B O 1
ATOM 1476 N N . GLY B 1 18 ? -9.438 16.75 5.664 1 93.19 18 GLY B N 1
ATOM 1477 C CA . GLY B 1 18 ? -10.492 15.758 5.516 1 93.19 18 GLY B CA 1
ATOM 1478 C C . GLY B 1 18 ? -11.695 16.281 4.758 1 93.19 18 GLY B C 1
ATOM 1479 O O . GLY B 1 18 ? -12.531 15.492 4.301 1 93.19 18 GLY B O 1
ATOM 1480 N N . THR B 1 19 ? -11.766 17.594 4.656 1 94.19 19 THR B N 1
ATOM 1481 C CA . THR B 1 19 ? -12.867 18.188 3.906 1 94.19 19 THR B CA 1
ATOM 1482 C C . THR B 1 19 ? -12.453 18.469 2.465 1 94.19 19 THR B C 1
ATOM 1484 O O . THR B 1 19 ? -13.172 19.141 1.727 1 94.19 19 THR B O 1
ATOM 1487 N N . LEU B 1 20 ? -11.305 18.094 2.076 1 95.88 20 LEU B N 1
ATOM 1488 C CA . LEU B 1 20 ? -10.75 18.141 0.728 1 95.88 20 LEU B CA 1
ATOM 1489 C C . LEU B 1 20 ? -10.281 19.547 0.375 1 95.88 20 LEU B C 1
ATOM 1491 O O . LEU B 1 20 ? -10.195 19.891 -0.803 1 95.88 20 LEU B O 1
ATOM 1495 N N . THR B 1 21 ? -10.055 20.375 1.351 1 95.25 21 THR B N 1
ATOM 1496 C CA . THR B 1 21 ? -9.469 21.688 1.107 1 95.25 21 THR B CA 1
ATOM 1497 C C . THR B 1 21 ? -7.973 21.562 0.815 1 95.25 21 THR B C 1
ATOM 1499 O O . THR B 1 21 ? -7.199 21.156 1.683 1 95.25 21 THR B O 1
ATOM 1502 N N . PRO B 1 22 ? -7.562 22.047 -0.279 1 95.88 22 PRO B N 1
ATOM 1503 C CA . PRO B 1 22 ? -6.152 21.906 -0.632 1 95.88 22 PRO B CA 1
ATOM 1504 C C . PRO B 1 22 ? -5.242 22.844 0.147 1 95.88 22 PRO B C 1
ATOM 1506 O O . PRO B 1 22 ? -5.586 24.016 0.336 1 95.88 22 PRO B O 1
ATOM 1509 N N . LEU B 1 23 ? -4.18 22.344 0.64 1 95.94 23 LEU B N 1
ATOM 1510 C CA . LEU B 1 23 ? -3.16 23.156 1.31 1 95.94 23 LEU B CA 1
ATOM 1511 C C . LEU B 1 23 ? -1.932 23.328 0.422 1 95.94 23 LEU B C 1
ATOM 1513 O O . LEU B 1 23 ? -1.325 24.391 0.393 1 95.94 23 LEU B O 1
ATOM 1517 N N . ILE B 1 24 ? -1.548 22.281 -0.204 1 95.88 24 ILE B N 1
ATOM 1518 C CA . ILE B 1 24 ? -0.476 22.234 -1.193 1 95.88 24 ILE B CA 1
ATOM 1519 C C . ILE B 1 24 ? -0.934 21.453 -2.422 1 95.88 24 ILE B C 1
ATOM 1521 O O . ILE B 1 24 ? -1.579 20.406 -2.297 1 95.88 24 ILE B O 1
ATOM 1525 N N . THR B 1 25 ? -0.578 21.984 -3.66 1 96.31 25 THR B N 1
ATOM 1526 C CA . THR B 1 25 ? -0.943 21.234 -4.859 1 96.31 25 THR B CA 1
ATOM 1527 C C . THR B 1 25 ? -0.02 21.578 -6.02 1 96.31 25 THR B C 1
ATOM 1529 O O . THR B 1 25 ? 0.447 22.719 -6.125 1 96.31 25 THR B O 1
ATOM 1532 N N . SER B 1 26 ? 0.233 20.609 -6.805 1 95.94 26 SER B N 1
ATOM 1533 C CA . SER B 1 26 ? 1.007 20.828 -8.023 1 95.94 26 SER B CA 1
ATOM 1534 C C . SER B 1 26 ? 0.097 20.953 -9.242 1 95.94 26 SER B C 1
ATOM 1536 O O . SER B 1 26 ? 0.574 20.984 -10.375 1 95.94 26 SER B O 1
ATOM 1538 N N . ALA B 1 27 ? -1.155 20.953 -9.031 1 95.19 27 ALA B N 1
ATOM 1539 C CA . ALA B 1 27 ? -2.098 21 -10.141 1 95.19 27 ALA B CA 1
ATOM 1540 C C . ALA B 1 27 ? -1.847 22.219 -11.023 1 95.19 27 ALA B C 1
ATOM 1542 O O . ALA B 1 27 ? -1.673 23.328 -10.516 1 95.19 27 ALA B O 1
ATOM 1543 N N . SER B 1 28 ? -1.818 21.906 -12.297 1 93.31 28 SER B N 1
ATOM 1544 C CA . SER B 1 28 ? -1.534 22.984 -13.242 1 93.31 28 SER B CA 1
ATOM 1545 C C . SER B 1 28 ? -2.795 23.422 -13.984 1 93.31 28 SER B C 1
ATOM 1547 O O . SER B 1 28 ? -2.766 24.375 -14.758 1 93.31 28 SER B O 1
ATOM 1549 N N . SER B 1 29 ? -3.803 22.75 -13.883 1 96.31 29 SER B N 1
ATOM 1550 C CA . SER B 1 29 ? -5.098 23.047 -14.484 1 96.31 29 SER B CA 1
ATOM 1551 C C . SER B 1 29 ? -6.242 22.641 -13.562 1 96.31 29 SER B C 1
ATOM 1553 O O . SER B 1 29 ? -6.027 21.953 -12.562 1 96.31 29 SER B O 1
ATOM 1555 N N . GLN B 1 30 ? -7.426 23.234 -13.922 1 95.94 30 GLN B N 1
ATOM 1556 C CA . GLN B 1 30 ? -8.602 22.875 -13.125 1 95.94 30 GLN B CA 1
ATOM 1557 C C . GLN B 1 30 ? -8.906 21.375 -13.227 1 95.94 30 GLN B C 1
ATOM 1559 O O . GLN B 1 30 ? -9.281 20.75 -12.234 1 95.94 30 GLN B O 1
ATOM 1564 N N . SER B 1 31 ? -8.734 20.797 -14.336 1 96.75 31 SER B N 1
ATOM 1565 C CA . SER B 1 31 ? -8.961 19.375 -14.523 1 96.75 31 SER B CA 1
ATOM 1566 C C . SER B 1 31 ? -7.969 18.547 -13.719 1 96.75 31 SER B C 1
ATOM 1568 O O . SER B 1 31 ? -8.336 17.516 -13.141 1 96.75 31 SER B O 1
ATOM 1570 N N . HIS B 1 32 ? -6.754 18.984 -13.703 1 95.5 32 HIS B N 1
ATOM 1571 C CA . HIS B 1 32 ? -5.727 18.297 -12.922 1 95.5 32 HIS B CA 1
ATOM 1572 C C . HIS B 1 32 ? -6.039 18.359 -11.43 1 95.5 32 HIS B C 1
ATOM 1574 O O . HIS B 1 32 ? -5.906 17.359 -10.719 1 95.5 32 HIS B O 1
ATOM 1580 N N . LEU B 1 33 ? -6.535 19.469 -10.977 1 97.25 33 LEU B N 1
ATOM 1581 C CA . LEU B 1 33 ? -6.914 19.641 -9.578 1 97.25 33 LEU B CA 1
ATOM 1582 C C . LEU B 1 33 ? -8.078 18.719 -9.219 1 97.25 33 LEU B C 1
ATOM 1584 O O . LEU B 1 33 ? -8.078 18.109 -8.141 1 97.25 33 LEU B O 1
ATOM 1588 N N . GLU B 1 34 ? -8.984 18.641 -10.125 1 96.12 34 GLU B N 1
ATOM 1589 C CA . GLU B 1 34 ? -10.133 17.766 -9.898 1 96.12 34 GLU B CA 1
ATOM 1590 C C . GLU B 1 34 ? -9.695 16.297 -9.789 1 96.12 34 GLU B C 1
ATOM 1592 O O . GLU B 1 34 ? -10.219 15.555 -8.961 1 96.12 34 GLU B O 1
ATOM 1597 N N . SER B 1 35 ? -8.734 15.906 -10.523 1 95.75 35 SER B N 1
ATOM 1598 C CA . SER B 1 35 ? -8.219 14.539 -10.477 1 95.75 35 SER B CA 1
ATOM 1599 C C . SER B 1 35 ? -7.527 14.25 -9.148 1 95.75 35 SER B C 1
ATOM 1601 O O . SER B 1 35 ? -7.738 13.195 -8.547 1 95.75 35 SER B O 1
ATOM 1603 N N . LEU B 1 36 ? -6.77 15.203 -8.734 1 96.94 36 LEU B N 1
ATOM 1604 C CA . LEU B 1 36 ? -6.062 15.047 -7.469 1 96.94 36 LEU B CA 1
ATOM 1605 C C . LEU B 1 36 ? -7.035 15.039 -6.297 1 96.94 36 LEU B C 1
ATOM 1607 O O . LEU B 1 36 ? -6.844 14.305 -5.324 1 96.94 36 LEU B O 1
ATOM 1611 N N . THR B 1 37 ? -8.047 15.789 -6.426 1 96.69 37 THR B N 1
ATOM 1612 C CA . THR B 1 37 ? -9.094 15.805 -5.414 1 96.69 37 THR B CA 1
ATOM 1613 C C . THR B 1 37 ? -9.828 14.469 -5.379 1 96.69 37 THR B C 1
ATOM 1615 O O . THR B 1 37 ? -10.133 13.945 -4.305 1 96.69 37 THR B O 1
ATOM 1618 N N . ALA B 1 38 ? -10.047 13.969 -6.52 1 95.81 38 ALA B N 1
ATOM 1619 C CA . ALA B 1 38 ? -10.68 12.656 -6.602 1 95.81 38 ALA B CA 1
ATOM 1620 C C . ALA B 1 38 ? -9.797 11.578 -5.98 1 95.81 38 ALA B C 1
ATOM 1622 O O . ALA B 1 38 ? -10.289 10.703 -5.27 1 95.81 38 ALA B O 1
ATOM 1623 N N . LEU B 1 39 ? -8.594 11.672 -6.23 1 96.19 39 LEU B N 1
ATOM 1624 C CA . LEU B 1 39 ? -7.652 10.727 -5.637 1 96.19 39 LEU B CA 1
ATOM 1625 C C . LEU B 1 39 ? -7.637 10.859 -4.117 1 96.19 39 LEU B C 1
ATOM 1627 O O . LEU B 1 39 ? -7.562 9.859 -3.4 1 96.19 39 LEU B O 1
ATOM 1631 N N . THR B 1 40 ? -7.707 12.023 -3.656 1 97.19 40 THR B N 1
ATOM 1632 C CA . THR B 1 40 ? -7.754 12.25 -2.217 1 97.19 40 THR B CA 1
ATOM 1633 C C . THR B 1 40 ? -9.016 11.641 -1.612 1 97.19 40 THR B C 1
ATOM 1635 O O . THR B 1 40 ? -8.961 11.008 -0.555 1 97.19 40 THR B O 1
ATOM 1638 N N . SER B 1 41 ? -10.094 11.859 -2.256 1 96.06 41 SER B N 1
ATOM 1639 C CA . SER B 1 41 ? -11.336 11.234 -1.808 1 96.06 41 SER B CA 1
ATOM 1640 C C . SER B 1 41 ? -11.211 9.719 -1.755 1 96.06 41 SER B C 1
ATOM 1642 O O . SER B 1 41 ? -11.672 9.086 -0.805 1 96.06 41 SER B O 1
ATOM 1644 N N . SER B 1 42 ? -10.57 9.18 -2.736 1 94.81 42 SER B N 1
ATOM 1645 C CA . SER B 1 42 ? -10.312 7.746 -2.758 1 94.81 42 SER B CA 1
ATOM 1646 C C . SER B 1 42 ? -9.422 7.328 -1.589 1 94.81 42 SER B C 1
ATOM 1648 O O . SER B 1 42 ? -9.641 6.273 -0.988 1 94.81 42 SER B O 1
ATOM 1650 N N . ALA B 1 43 ? -8.453 8.125 -1.342 1 96.06 43 ALA B N 1
ATOM 1651 C CA . ALA B 1 43 ? -7.578 7.844 -0.206 1 96.06 43 ALA B CA 1
ATOM 1652 C C . ALA B 1 43 ? -8.375 7.754 1.092 1 96.06 43 ALA B C 1
ATOM 1654 O O . ALA B 1 43 ? -8.195 6.812 1.871 1 96.06 43 ALA B O 1
ATOM 1655 N N . LEU B 1 44 ? -9.266 8.703 1.284 1 95.44 44 LEU B N 1
ATOM 1656 C CA . LEU B 1 44 ? -10.07 8.734 2.498 1 95.44 44 LEU B CA 1
ATOM 1657 C C . LEU B 1 44 ? -11 7.531 2.566 1 95.44 44 LEU B C 1
ATOM 1659 O O . LEU B 1 44 ? -11.156 6.918 3.625 1 95.44 44 LEU B O 1
ATOM 1663 N N . SER B 1 45 ? -11.586 7.223 1.5 1 93.69 45 SER B N 1
ATOM 1664 C CA . SER B 1 45 ? -12.445 6.047 1.415 1 93.69 45 SER B CA 1
ATOM 1665 C C . SER B 1 45 ? -11.656 4.77 1.695 1 93.69 45 SER B C 1
ATOM 1667 O O . SER B 1 45 ? -12.164 3.854 2.346 1 93.69 45 SER B O 1
ATOM 1669 N N . SER B 1 46 ? -10.445 4.746 1.181 1 93.12 46 SER B N 1
ATOM 1670 C CA . SER B 1 46 ? -9.594 3.58 1.409 1 93.12 46 SER B CA 1
ATOM 1671 C C . SER B 1 46 ? -9.242 3.436 2.885 1 93.12 46 SER B C 1
ATOM 1673 O O . SER B 1 46 ? -9.203 2.322 3.412 1 93.12 46 SER B O 1
ATOM 1675 N N . GLN B 1 47 ? -8.961 4.488 3.438 1 92.88 47 GLN B N 1
ATOM 1676 C CA . GLN B 1 47 ? -8.68 4.461 4.871 1 92.88 47 GLN B CA 1
ATOM 1677 C C . GLN B 1 47 ? -9.875 3.926 5.652 1 92.88 47 GLN B C 1
ATOM 1679 O O . GLN B 1 47 ? -9.719 3.078 6.535 1 92.88 47 GLN B O 1
ATOM 1684 N N . THR B 1 48 ? -11.031 4.441 5.355 1 91.81 48 THR B N 1
ATOM 1685 C CA . THR B 1 48 ? -12.266 3.986 5.988 1 91.81 48 THR B CA 1
ATOM 1686 C C . THR B 1 48 ? -12.484 2.496 5.742 1 91.81 48 THR B C 1
ATOM 1688 O O . THR B 1 48 ? -12.836 1.755 6.66 1 91.81 48 THR B O 1
ATOM 1691 N N . ALA B 1 49 ? -12.25 2.15 4.531 1 89.62 49 ALA B N 1
ATOM 1692 C CA . ALA B 1 49 ? -12.398 0.737 4.188 1 89.62 49 ALA B CA 1
ATOM 1693 C C . ALA B 1 49 ? -11.43 -0.124 5 1 89.62 49 ALA B C 1
ATOM 1695 O O . ALA B 1 49 ? -11.805 -1.196 5.484 1 89.62 49 ALA B O 1
ATOM 1696 N N . ALA B 1 50 ? -10.188 0.315 5.129 1 90.06 50 ALA B N 1
ATOM 1697 C CA . ALA B 1 50 ? -9.203 -0.428 5.91 1 90.06 50 ALA B CA 1
ATOM 1698 C C . ALA B 1 50 ? -9.672 -0.628 7.348 1 90.06 50 ALA B C 1
ATOM 1700 O O . ALA B 1 50 ? -9.547 -1.721 7.902 1 90.06 50 ALA B O 1
ATOM 1701 N N . GLN B 1 51 ? -10.203 0.364 7.875 1 89.12 51 GLN B N 1
ATOM 1702 C CA . GLN B 1 51 ? -10.734 0.288 9.234 1 89.12 51 GLN B CA 1
ATOM 1703 C C . GLN B 1 51 ? -11.883 -0.706 9.328 1 89.12 51 GLN B C 1
ATOM 1705 O O . GLN B 1 51 ? -11.938 -1.522 10.25 1 89.12 51 GLN B O 1
ATOM 1710 N N . ARG B 1 52 ? -12.695 -0.649 8.422 1 88.06 52 ARG B N 1
ATOM 1711 C CA . ARG B 1 52 ? -13.852 -1.532 8.406 1 88.06 52 ARG B CA 1
ATOM 1712 C C . ARG B 1 52 ? -13.43 -2.99 8.25 1 88.06 52 ARG B C 1
ATOM 1714 O O . ARG B 1 52 ? -14.078 -3.887 8.797 1 88.06 52 ARG B O 1
ATOM 1721 N N . LEU B 1 53 ? -12.344 -3.133 7.496 1 85.62 53 LEU B N 1
ATOM 1722 C CA . LEU B 1 53 ? -11.852 -4.484 7.254 1 85.62 53 LEU B CA 1
ATOM 1723 C C . LEU B 1 53 ? -10.992 -4.965 8.422 1 85.62 53 LEU B C 1
ATOM 1725 O O . LEU B 1 53 ? -10.445 -6.07 8.383 1 85.62 53 LEU B O 1
ATOM 1729 N N . GLY B 1 54 ? -10.844 -4.176 9.422 1 82.81 54 GLY B N 1
ATOM 1730 C CA . GLY B 1 54 ? -10.094 -4.543 10.609 1 82.81 54 GLY B CA 1
ATOM 1731 C C . GLY B 1 54 ? -8.594 -4.438 10.43 1 82.81 54 GLY B C 1
ATOM 1732 O O . GLY B 1 54 ? -7.828 -5.039 11.188 1 82.81 54 GLY B O 1
ATOM 1733 N N . LEU B 1 55 ? -8.094 -3.713 9.422 1 85.19 55 LEU B N 1
ATOM 1734 C CA . LEU B 1 55 ? -6.664 -3.561 9.172 1 85.19 55 LEU B CA 1
ATOM 1735 C C . LEU B 1 55 ? -6.086 -2.439 10.031 1 85.19 55 LEU B C 1
ATOM 1737 O O . LEU B 1 55 ? -4.867 -2.236 10.055 1 85.19 55 LEU B O 1
ATOM 1741 N N . GLY B 1 56 ? -6.895 -1.78 10.758 1 87.88 56 GLY B N 1
ATOM 1742 C CA . GLY B 1 56 ? -6.441 -0.666 11.578 1 87.88 56 GLY B CA 1
ATOM 1743 C C . GLY B 1 56 ? -6.281 0.623 10.789 1 87.88 56 GLY B C 1
ATOM 1744 O O . GLY B 1 56 ? -6.961 0.832 9.781 1 87.88 56 GLY B O 1
ATOM 1745 N N . ARG B 1 57 ? -5.504 1.552 11.328 1 91.25 57 ARG B N 1
ATOM 1746 C CA . ARG B 1 57 ? -5.305 2.863 10.719 1 91.25 57 ARG B CA 1
ATOM 1747 C C . ARG B 1 57 ? -3.939 2.949 10.047 1 91.25 57 ARG B C 1
ATOM 1749 O O . ARG B 1 57 ? -2.928 3.189 10.703 1 91.25 57 ARG B O 1
ATOM 1756 N N . PRO B 1 58 ? -3.963 2.779 8.781 1 93.88 58 PRO B N 1
ATOM 1757 C CA . PRO B 1 58 ? -2.676 2.873 8.086 1 93.88 58 PRO B CA 1
ATOM 1758 C C . PRO B 1 58 ? -2.115 4.293 8.07 1 93.88 58 PRO B C 1
ATOM 1760 O O . PRO B 1 58 ? -2.873 5.262 8.195 1 93.88 58 PRO B O 1
ATOM 1763 N N . GLN B 1 59 ? -0.816 4.363 7.984 1 94.88 59 GLN B N 1
ATOM 1764 C CA . GLN B 1 59 ? -0.145 5.652 7.848 1 94.88 59 GLN B CA 1
ATOM 1765 C C . GLN B 1 59 ? 0.131 5.973 6.379 1 94.88 59 GLN B C 1
ATOM 1767 O O . GLN B 1 59 ? 0.1 7.137 5.977 1 94.88 59 GLN B O 1
ATOM 1772 N N . ARG B 1 60 ? 0.429 4.902 5.656 1 96.44 60 ARG B N 1
ATOM 1773 C CA . ARG B 1 60 ? 0.754 5.09 4.246 1 96.44 60 ARG B CA 1
ATOM 1774 C C . ARG B 1 60 ? 0.236 3.928 3.402 1 96.44 60 ARG B C 1
ATOM 1776 O O . ARG B 1 60 ? 0.238 2.779 3.854 1 96.44 60 ARG B O 1
ATOM 1783 N N . LEU B 1 61 ? -0.208 4.27 2.25 1 96.19 61 LEU B N 1
ATOM 1784 C CA . LEU B 1 61 ? -0.618 3.301 1.24 1 96.19 61 LEU B CA 1
ATOM 1785 C C . LEU B 1 61 ? 0.079 3.57 -0.088 1 96.19 61 LEU B C 1
ATOM 1787 O O . LEU B 1 61 ? 0.079 4.703 -0.575 1 96.19 61 LEU B O 1
ATOM 1791 N N . MET B 1 62 ? 0.744 2.611 -0.564 1 96.44 62 MET B N 1
ATOM 1792 C CA . MET B 1 62 ? 1.321 2.711 -1.902 1 96.44 62 MET B CA 1
ATOM 1793 C C . MET B 1 62 ? 0.623 1.759 -2.867 1 96.44 62 MET B C 1
ATOM 1795 O O . MET B 1 62 ? 0.5 0.564 -2.588 1 96.44 62 MET B O 1
ATOM 1799 N N . VAL B 1 63 ? 0.17 2.268 -3.949 1 96 63 VAL B N 1
ATOM 1800 C CA . VAL B 1 63 ? -0.53 1.486 -4.965 1 96 63 VAL B CA 1
ATOM 1801 C C . VAL B 1 63 ? 0.279 1.479 -6.262 1 96 63 VAL B C 1
ATOM 1803 O O . VAL B 1 63 ? 0.643 2.537 -6.777 1 96 63 VAL B O 1
ATOM 1806 N N . GLU B 1 64 ? 0.573 0.361 -6.738 1 96.25 64 GLU B N 1
ATOM 1807 C CA . GLU B 1 64 ? 1.301 0.199 -7.992 1 96.25 64 GLU B CA 1
ATOM 1808 C C . GLU B 1 64 ? 0.434 -0.48 -9.047 1 96.25 64 GLU B C 1
ATOM 1810 O O . GLU B 1 64 ? -0.317 -1.408 -8.742 1 96.25 64 GLU B O 1
ATOM 1815 N N . TYR B 1 65 ? 0.555 -0.084 -10.25 1 93.88 65 TYR B N 1
ATOM 1816 C CA . TYR B 1 65 ? -0.254 -0.602 -11.352 1 93.88 65 TYR B CA 1
ATOM 1817 C C . TYR B 1 65 ? 0.592 -1.435 -12.305 1 93.88 65 TYR B C 1
ATOM 1819 O O . TYR B 1 65 ? 1.822 -1.364 -12.281 1 93.88 65 TYR B O 1
ATOM 1827 N N . PRO B 1 66 ? 0.012 -2.268 -13.133 1 90.06 66 PRO B N 1
ATOM 1828 C CA . PRO B 1 66 ? 0.749 -3.197 -13.992 1 90.06 66 PRO B CA 1
ATOM 1829 C C . PRO B 1 66 ? 1.61 -2.484 -15.031 1 90.06 66 PRO B C 1
ATOM 1831 O O . PRO B 1 66 ? 1.429 -1.287 -15.273 1 90.06 66 PRO B O 1
ATOM 1834 N N . ASP B 1 67 ? 2.617 -3.223 -15.625 1 90.44 67 ASP B N 1
ATOM 1835 C CA . ASP B 1 67 ? 3.434 -2.838 -16.766 1 90.44 67 ASP B CA 1
ATOM 1836 C C . ASP B 1 67 ? 4.242 -1.578 -16.469 1 90.44 67 ASP B C 1
ATOM 1838 O O . ASP B 1 67 ? 4.293 -0.658 -17.297 1 90.44 67 ASP B O 1
ATOM 1842 N N . ARG B 1 68 ? 4.766 -1.585 -15.219 1 91.31 68 ARG B N 1
ATOM 1843 C CA . ARG B 1 68 ? 5.602 -0.469 -14.781 1 91.31 68 ARG B CA 1
ATOM 1844 C C . ARG B 1 68 ? 4.863 0.856 -14.93 1 91.31 68 ARG B C 1
ATOM 1846 O O . ARG B 1 68 ? 5.441 1.85 -15.375 1 91.31 68 ARG B O 1
ATOM 1853 N N . GLY B 1 69 ? 3.514 0.828 -14.641 1 93.94 69 GLY B N 1
ATOM 1854 C CA . GLY B 1 69 ? 2.643 1.988 -14.75 1 93.94 69 GLY B CA 1
ATOM 1855 C C . GLY B 1 69 ? 2.766 2.938 -13.57 1 93.94 69 GLY B C 1
ATOM 1856 O O . GLY B 1 69 ? 3.809 2.992 -12.922 1 93.94 69 GLY B O 1
ATOM 1857 N N . PRO B 1 70 ? 1.755 3.715 -13.367 1 95.75 70 PRO B N 1
ATOM 1858 C CA . PRO B 1 70 ? 1.782 4.746 -12.328 1 95.75 70 PRO B CA 1
ATOM 1859 C C . PRO B 1 70 ? 1.906 4.168 -10.922 1 95.75 70 PRO B C 1
ATOM 1861 O O . PRO B 1 70 ? 1.55 3.008 -10.695 1 95.75 70 PRO B O 1
ATOM 1864 N N . VAL B 1 71 ? 2.436 4.949 -10 1 97.31 71 VAL B N 1
ATOM 1865 C CA . VAL B 1 71 ? 2.514 4.684 -8.562 1 97.31 71 VAL B CA 1
ATOM 1866 C C . VAL B 1 71 ? 1.823 5.805 -7.793 1 97.31 71 VAL B C 1
ATOM 1868 O O . VAL B 1 71 ? 2.102 6.984 -8.016 1 97.31 71 VAL B O 1
ATOM 1871 N N . VAL B 1 72 ? 0.892 5.445 -6.984 1 97.62 72 VAL B N 1
ATOM 1872 C CA . VAL B 1 72 ? 0.172 6.418 -6.172 1 97.62 72 VAL B CA 1
ATOM 1873 C C . VAL B 1 72 ? 0.486 6.191 -4.695 1 97.62 72 VAL B C 1
ATOM 1875 O O . VAL B 1 72 ? 0.373 5.07 -4.195 1 97.62 72 VAL B O 1
ATOM 1878 N N . LEU B 1 73 ? 0.892 7.188 -4.059 1 98 73 LEU B N 1
ATOM 1879 C CA . LEU B 1 73 ? 1.179 7.133 -2.629 1 98 73 LEU B CA 1
ATOM 1880 C C . LEU B 1 73 ? 0.197 7.996 -1.843 1 98 73 LEU B C 1
ATOM 1882 O O . LEU B 1 73 ? -0.02 9.164 -2.182 1 98 73 LEU B O 1
ATOM 1886 N N . TYR B 1 74 ? -0.422 7.414 -0.907 1 97.56 74 TYR B N 1
ATOM 1887 C CA . TYR B 1 74 ? -1.262 8.117 0.059 1 97.56 74 TYR B CA 1
ATOM 1888 C C . TYR B 1 74 ? -0.58 8.195 1.419 1 97.56 74 TYR B C 1
ATOM 1890 O O . TYR B 1 74 ? -0.005 7.207 1.89 1 97.56 74 TYR B O 1
ATOM 1898 N N . SER B 1 75 ? -0.643 9.281 2.02 1 97.81 75 SER B N 1
ATOM 1899 C CA . SER B 1 75 ? -0.184 9.453 3.393 1 97.81 75 SER B CA 1
ATOM 1900 C C . SER B 1 75 ? -1.286 10.031 4.273 1 97.81 75 SER B C 1
ATOM 1902 O O . SER B 1 75 ? -1.94 11.008 3.902 1 97.81 75 SER B O 1
ATOM 1904 N N . TYR B 1 76 ? -1.468 9.43 5.32 1 97.19 76 TYR B N 1
ATOM 1905 C CA . TYR B 1 76 ? -2.467 9.867 6.285 1 97.19 76 TYR B CA 1
ATOM 1906 C C . TYR B 1 76 ? -1.804 10.469 7.52 1 97.19 76 TYR B C 1
ATOM 1908 O O . TYR B 1 76 ? -1.13 9.766 8.273 1 97.19 76 TYR B O 1
ATOM 1916 N N . LEU B 1 77 ? -2.061 11.695 7.734 1 95.5 77 LEU B N 1
ATOM 1917 C CA . LEU B 1 77 ? -1.394 12.398 8.828 1 95.5 77 LEU B CA 1
ATOM 1918 C C . LEU B 1 77 ? -2.367 12.68 9.961 1 95.5 77 LEU B C 1
ATOM 1920 O O . LEU B 1 77 ? -3.074 13.695 9.945 1 95.5 77 LEU B O 1
ATOM 1924 N N . ASP B 1 78 ? -2.379 11.812 10.852 1 92.44 78 ASP B N 1
ATOM 1925 C CA . ASP B 1 78 ? -3.176 11.984 12.062 1 92.44 78 ASP B CA 1
ATOM 1926 C C . ASP B 1 78 ? -2.451 12.859 13.078 1 92.44 78 ASP B C 1
ATOM 1928 O O . ASP B 1 78 ? -1.325 12.547 13.477 1 92.44 78 ASP B O 1
ATOM 1932 N N . PRO B 1 79 ? -3.049 13.914 13.492 1 87.94 79 PRO B N 1
ATOM 1933 C CA . PRO B 1 79 ? -2.361 14.805 14.438 1 87.94 79 PRO B CA 1
ATOM 1934 C C . PRO B 1 79 ? -1.951 14.094 15.719 1 87.94 79 PRO B C 1
ATOM 1936 O O . PRO B 1 79 ? -1.028 14.531 16.406 1 87.94 79 PRO B O 1
ATOM 1939 N N . ARG B 1 80 ? -2.6 13.07 16.109 1 82 80 ARG B N 1
ATOM 1940 C CA . ARG B 1 80 ? -2.305 12.312 17.328 1 82 80 ARG B CA 1
ATOM 1941 C C . ARG B 1 80 ? -0.96 11.602 17.219 1 82 80 ARG B C 1
ATOM 1943 O O . ARG B 1 80 ? -0.361 11.234 18.219 1 82 80 ARG B O 1
ATOM 1950 N N . ASP B 1 81 ? -0.576 11.359 16 1 77.31 81 ASP B N 1
ATOM 1951 C CA . ASP B 1 81 ? 0.681 10.648 15.773 1 77.31 81 ASP B CA 1
ATOM 1952 C C . ASP B 1 81 ? 1.872 11.602 15.875 1 77.31 81 ASP B C 1
ATOM 1954 O O . ASP B 1 81 ? 3.021 11.156 15.945 1 77.31 81 ASP B O 1
ATOM 1958 N N . ALA B 1 82 ? 1.759 12.852 15.68 1 66.12 82 ALA B N 1
ATOM 1959 C CA . ALA B 1 82 ? 2.836 13.836 15.703 1 66.12 82 ALA B CA 1
ATOM 1960 C C . ALA B 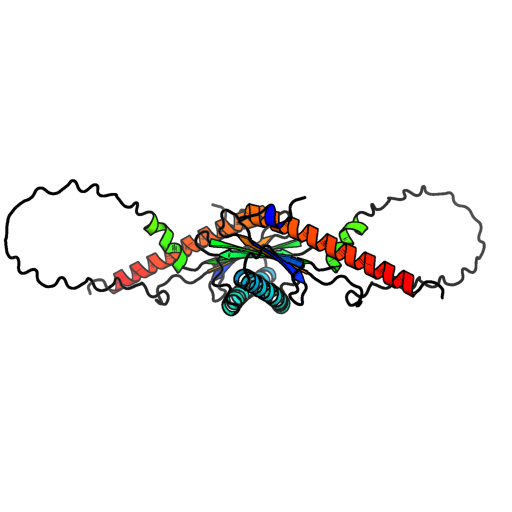1 82 ? 3.395 13.992 17.125 1 66.12 82 ALA B C 1
ATOM 1962 O O . ALA B 1 82 ? 4.566 14.336 17.297 1 66.12 82 ALA B O 1
ATOM 1963 N N . VAL B 1 83 ? 2.631 13.984 18.125 1 52.91 83 VAL B N 1
ATOM 1964 C CA . VAL B 1 83 ? 3.035 14.383 19.469 1 52.91 83 VAL B CA 1
ATOM 1965 C C . VAL B 1 83 ? 4.137 13.453 19.984 1 52.91 83 VAL B C 1
ATOM 1967 O O . VAL B 1 83 ? 5.012 13.867 20.734 1 52.91 83 VAL B O 1
ATOM 1970 N N . ASP B 1 84 ? 4.055 12.273 19.562 1 49.16 84 ASP B N 1
ATOM 1971 C CA . ASP B 1 84 ? 4.902 11.422 20.391 1 49.16 84 ASP B CA 1
ATOM 1972 C C . ASP B 1 84 ? 6.379 11.641 20.078 1 49.16 84 ASP B C 1
ATOM 1974 O O . ASP B 1 84 ? 7.254 11.156 20.781 1 49.16 84 ASP B O 1
ATOM 1978 N N . THR B 1 85 ? 6.629 12.211 18.891 1 43.94 85 THR B N 1
ATOM 1979 C CA . THR B 1 85 ? 8.078 12.289 18.719 1 43.94 85 THR B CA 1
ATOM 1980 C C . THR B 1 85 ? 8.703 13.18 19.781 1 43.94 85 THR B C 1
ATOM 1982 O O . THR B 1 85 ? 9.914 13.109 20.031 1 43.94 85 THR B O 1
ATOM 1985 N N . THR B 1 86 ? 8.078 14.211 20.172 1 38.22 86 THR B N 1
ATOM 1986 C CA . THR B 1 86 ? 8.781 15.055 21.141 1 38.22 86 THR B CA 1
ATOM 1987 C C . THR B 1 86 ? 8.938 14.344 22.469 1 38.22 86 THR B C 1
ATOM 1989 O O . THR B 1 86 ? 9.93 14.555 23.188 1 38.22 86 THR B O 1
ATOM 1992 N N . THR B 1 87 ? 7.867 13.727 22.875 1 38.16 87 THR B N 1
ATOM 1993 C CA . THR B 1 87 ? 7.953 13.383 24.281 1 38.16 87 THR B CA 1
ATOM 1994 C C . THR B 1 87 ? 8.875 12.18 24.484 1 38.16 87 THR B C 1
ATOM 1996 O O . THR B 1 87 ? 9.344 11.945 25.609 1 38.16 87 THR B O 1
ATOM 1999 N N . ASN B 1 88 ? 8.836 11.383 23.406 1 36.44 88 ASN B N 1
ATOM 2000 C CA . ASN B 1 88 ? 9.461 10.141 23.844 1 36.44 88 ASN B CA 1
ATOM 2001 C C . ASN B 1 88 ? 10.977 10.297 24 1 36.44 88 ASN B C 1
ATOM 2003 O O . ASN B 1 88 ? 11.68 9.32 24.25 1 36.44 88 ASN B O 1
ATOM 2007 N N . ASN B 1 89 ? 11.438 11.391 23.344 1 33.62 89 ASN B N 1
ATOM 2008 C CA . ASN B 1 89 ? 12.867 11.492 23.625 1 33.62 89 ASN B CA 1
ATOM 2009 C C . ASN B 1 89 ? 13.117 11.914 25.078 1 33.62 89 ASN B C 1
ATOM 2011 O O . ASN B 1 89 ? 14.125 12.562 25.359 1 33.62 89 ASN B O 1
ATOM 2015 N N . ALA B 1 90 ? 12.086 12.102 25.828 1 33.75 90 ALA B N 1
ATOM 2016 C CA . ALA B 1 90 ? 12.492 12.344 27.203 1 33.75 90 ALA B CA 1
ATOM 2017 C C . ALA B 1 90 ? 13.297 11.172 27.766 1 33.75 90 ALA B C 1
ATOM 2019 O O . ALA B 1 90 ? 12.797 10.047 27.844 1 33.75 90 ALA B O 1
ATOM 2020 N N . ALA B 1 91 ? 14.602 11.172 27.469 1 31.02 91 ALA B N 1
ATOM 2021 C CA . ALA B 1 91 ? 15.625 10.32 28.078 1 31.02 91 ALA B CA 1
ATOM 2022 C C . ALA B 1 91 ? 15.297 10.031 29.547 1 31.02 91 ALA B C 1
ATOM 2024 O O . ALA B 1 91 ? 14.93 10.945 30.297 1 31.02 91 ALA B O 1
ATOM 2025 N N . PRO B 1 92 ? 14.852 8.844 29.828 1 33.22 92 PRO B N 1
ATOM 2026 C CA . PRO B 1 92 ? 14.727 8.547 31.25 1 33.22 92 PRO B CA 1
ATOM 2027 C C . PRO B 1 92 ? 15.938 9.016 32.062 1 33.22 92 PRO B C 1
ATOM 2029 O O . PRO B 1 92 ? 17.062 8.609 31.781 1 33.22 92 PRO B O 1
ATOM 2032 N N . ALA B 1 93 ? 15.984 10.344 32.188 1 30.64 93 ALA B N 1
ATOM 2033 C CA . ALA B 1 93 ? 17.016 10.75 33.125 1 30.64 93 ALA B CA 1
ATOM 2034 C C . ALA B 1 93 ? 17.125 9.758 34.281 1 30.64 93 ALA B C 1
ATOM 2036 O O . ALA B 1 93 ? 16.141 9.523 35 1 30.64 93 ALA B O 1
ATOM 2037 N N . THR B 1 94 ? 17.828 8.688 34 1 29.64 94 THR B N 1
ATOM 2038 C CA . THR B 1 94 ? 18.25 7.781 35.062 1 29.64 94 THR B CA 1
ATOM 2039 C C . THR B 1 94 ? 18.688 8.562 36.312 1 29.64 94 THR B C 1
ATOM 2041 O O . THR B 1 94 ? 19.703 9.273 36.25 1 29.64 94 THR B O 1
ATOM 2044 N N . SER B 1 95 ? 17.781 9.391 36.875 1 28.48 95 SER B N 1
ATOM 2045 C CA . SER B 1 95 ? 18.109 9.977 38.156 1 28.48 95 SER B CA 1
ATOM 2046 C C . SER B 1 95 ? 18.766 8.953 39.094 1 28.48 95 SER B C 1
ATOM 2048 O O . SER B 1 95 ? 18.125 7.961 39.469 1 28.48 95 SER B O 1
ATOM 2050 N N . SER B 1 96 ? 20.016 8.641 38.75 1 29.17 96 SER B N 1
ATOM 2051 C CA . SER B 1 96 ? 20.812 7.891 39.719 1 29.17 96 SER B CA 1
ATOM 2052 C C . SER B 1 96 ? 20.719 8.5 41.125 1 29.17 96 SER B C 1
ATOM 2054 O O . SER B 1 96 ? 21.406 9.477 41.406 1 29.17 96 SER B O 1
ATOM 2056 N N . ARG B 1 97 ? 19.531 8.781 41.656 1 28.34 97 ARG B N 1
ATOM 2057 C CA . ARG B 1 97 ? 19.531 9.367 42.969 1 28.34 97 ARG B CA 1
ATOM 2058 C C . ARG B 1 97 ? 20.312 8.492 43.969 1 28.34 97 ARG B C 1
ATOM 2060 O O . ARG B 1 97 ? 20.047 7.297 44.094 1 28.34 97 ARG B O 1
ATOM 2067 N N . PRO B 1 98 ? 21.562 8.914 44.188 1 32.97 98 PRO B N 1
ATOM 2068 C CA . PRO B 1 98 ? 22.359 8.305 45.25 1 32.97 98 PRO B CA 1
ATOM 2069 C C . PRO B 1 98 ? 21.562 8.055 46.531 1 32.97 98 PRO B C 1
ATOM 2071 O O . PRO B 1 98 ? 20.562 8.727 46.781 1 32.97 98 PRO B O 1
ATOM 2074 N N . GLY B 1 99 ? 21.547 6.797 47.031 1 28.02 99 GLY B N 1
ATOM 2075 C CA . GLY B 1 99 ? 20.938 6.152 48.188 1 28.02 99 GLY B CA 1
ATOM 2076 C C . GLY B 1 99 ? 21.172 6.914 49.5 1 28.02 99 GLY B C 1
ATOM 2077 O O . GLY B 1 99 ? 22.297 6.977 50 1 28.02 99 GLY B O 1
ATOM 2078 N N . SER B 1 100 ? 20.625 8.203 49.562 1 27.31 100 SER B N 1
ATOM 2079 C CA . SER B 1 100 ? 20.75 8.984 50.812 1 27.31 100 SER B CA 1
ATOM 2080 C C . SER B 1 100 ? 20.375 8.156 52.031 1 27.31 100 SER B C 1
ATOM 2082 O O . SER B 1 100 ? 19.625 7.184 51.906 1 27.31 100 SER B O 1
ATOM 2084 N N . ALA B 1 101 ? 21.109 8.539 53.094 1 27.59 101 ALA B N 1
ATOM 2085 C CA . ALA B 1 101 ? 21.281 8.164 54.5 1 27.59 101 ALA B CA 1
ATOM 2086 C C . ALA B 1 101 ? 19.938 8.086 55.219 1 27.59 101 ALA B C 1
ATOM 2088 O O . ALA B 1 101 ? 18.969 8.734 54.812 1 27.59 101 ALA B O 1
ATOM 2089 N N . PRO B 1 102 ? 19.844 7.293 56.375 1 30.42 102 PRO B N 1
ATOM 2090 C CA . PRO B 1 102 ? 18.781 6.605 57.094 1 30.42 102 PRO B CA 1
ATOM 2091 C C . PRO B 1 102 ? 17.875 7.57 57.875 1 30.42 102 PRO B C 1
ATOM 2093 O O . PRO B 1 102 ? 16.938 7.137 58.562 1 30.42 102 PRO B O 1
ATOM 2096 N N . GLY B 1 103 ? 17.938 8.93 57.594 1 24.55 103 GLY B N 1
ATOM 2097 C CA . GLY B 1 103 ? 17.562 9.617 58.812 1 24.55 103 GLY B CA 1
ATOM 2098 C C . GLY B 1 103 ? 16.141 9.305 59.25 1 24.55 103 GLY B C 1
ATOM 2099 O O . GLY B 1 103 ? 15.336 8.812 58.469 1 24.55 103 GLY B O 1
ATOM 2100 N N . SER B 1 104 ? 15.938 9.469 60.625 1 28.56 104 SER B N 1
ATOM 2101 C CA . SER B 1 104 ? 15.055 8.938 61.688 1 28.56 104 SER B CA 1
ATOM 2102 C C . SER B 1 104 ? 13.641 9.484 61.531 1 28.56 104 SER B C 1
ATOM 2104 O O . SER B 1 104 ? 12.672 8.805 61.875 1 28.56 104 SER B O 1
ATOM 2106 N N . SER B 1 105 ? 13.617 10.859 61.375 1 29.69 105 SER B N 1
ATOM 2107 C CA . SER B 1 105 ? 12.664 11.414 62.344 1 29.69 105 SER B CA 1
ATOM 2108 C C . SER B 1 105 ? 11.227 11.148 61.906 1 29.69 105 SER B C 1
ATOM 2110 O O . SER B 1 105 ? 10.922 11.141 60.719 1 29.69 105 SER B O 1
ATOM 2112 N N . HIS B 1 106 ? 10.539 10.555 62.781 1 29.42 106 HIS B N 1
ATOM 2113 C CA . HIS B 1 106 ? 9.211 9.938 62.781 1 29.42 106 HIS B CA 1
ATOM 2114 C C . HIS B 1 106 ? 8.125 10.977 62.531 1 29.42 106 HIS B C 1
ATOM 2116 O O . HIS B 1 106 ? 6.934 10.68 62.688 1 29.42 106 HIS B O 1
ATOM 2122 N N . GLY B 1 107 ? 8.531 12.234 62.188 1 29 107 GLY B N 1
ATOM 2123 C CA . GLY B 1 107 ? 7.379 13.086 62.438 1 29 107 GLY B CA 1
ATOM 2124 C C . GLY B 1 107 ? 6.16 12.688 61.656 1 29 107 GLY B C 1
ATOM 2125 O O . GLY B 1 107 ? 6.285 12.078 60.562 1 29 107 GLY B O 1
ATOM 2126 N N . VAL B 1 108 ? 5.168 12.391 62.375 1 31.81 108 VAL B N 1
ATOM 2127 C CA . VAL B 1 108 ? 3.84 11.898 62 1 31.81 108 VAL B CA 1
ATOM 2128 C C . VAL B 1 108 ? 3.186 12.844 61 1 31.81 108 VAL B C 1
ATOM 2130 O O . VAL B 1 108 ? 2.705 13.914 61.375 1 31.81 108 VAL B O 1
ATOM 2133 N N . ASP B 1 109 ? 3.979 13.375 60.031 1 31.08 109 ASP B N 1
ATOM 2134 C CA . ASP B 1 109 ? 3.256 14.375 59.25 1 31.08 109 ASP B CA 1
ATOM 2135 C C . ASP B 1 109 ? 1.97 13.797 58.656 1 31.08 109 ASP B C 1
ATOM 2137 O O . ASP B 1 109 ? 1.976 12.688 58.125 1 31.08 109 ASP B O 1
ATOM 2141 N N . GLN B 1 110 ? 0.881 14.07 59.344 1 31.09 110 GLN B N 1
ATOM 2142 C CA . GLN B 1 110 ? -0.467 13.82 58.844 1 31.09 110 GLN B CA 1
ATOM 2143 C C . GLN B 1 110 ? -0.608 14.281 57.406 1 31.09 110 GLN B C 1
ATOM 2145 O O . GLN B 1 110 ? -0.714 15.477 57.125 1 31.09 110 GLN B O 1
ATOM 2150 N N . ARG B 1 111 ? 0.228 13.727 56.531 1 31.52 111 ARG B N 1
ATOM 2151 C CA . ARG B 1 111 ? 0.155 14.172 55.156 1 31.52 111 ARG B CA 1
ATOM 2152 C C . ARG B 1 111 ? -1.27 14.07 54.625 1 31.52 111 ARG B C 1
ATOM 2154 O O . ARG B 1 111 ? -1.95 13.062 54.844 1 31.52 111 ARG B O 1
ATOM 2161 N N . ALA B 1 112 ? -1.957 15.242 54.594 1 37.22 112 ALA B N 1
ATOM 2162 C CA . ALA B 1 112 ? -3.227 15.422 53.875 1 37.22 112 ALA B CA 1
ATOM 2163 C C . ALA B 1 112 ? -3.244 14.625 52.562 1 37.22 112 ALA B C 1
ATOM 2165 O O . ALA B 1 112 ? -2.199 14.398 51.969 1 37.22 112 ALA B O 1
ATOM 2166 N N . PRO B 1 113 ? -4.211 13.773 52.375 1 33.81 113 PRO B N 1
ATOM 2167 C CA . PRO B 1 113 ? -4.301 13.008 51.125 1 33.81 113 PRO B CA 1
ATOM 2168 C C . PRO B 1 113 ? -4.055 13.867 49.906 1 33.81 113 PRO B C 1
ATOM 2170 O O . PRO B 1 113 ? -4.523 15.008 49.844 1 33.81 113 PRO B O 1
ATOM 2173 N N . ARG B 1 114 ? -2.768 13.914 49.375 1 35.59 114 ARG B N 1
ATOM 2174 C CA . ARG B 1 114 ? -2.469 14.547 48.094 1 35.59 114 ARG B CA 1
ATOM 2175 C C . ARG B 1 114 ? -3.555 14.25 47.062 1 35.59 114 ARG B C 1
ATOM 2177 O O . ARG B 1 114 ? -3.959 13.094 46.906 1 35.59 114 ARG B O 1
ATOM 2184 N N . SER B 1 115 ? -4.461 15.195 46.906 1 36.94 115 SER B N 1
ATOM 2185 C CA . SER B 1 115 ? -5.363 15.125 45.75 1 36.94 115 SER B CA 1
ATOM 2186 C C . SER B 1 115 ? -4.645 14.586 44.5 1 36.94 115 SER B C 1
ATOM 2188 O O . SER B 1 115 ? -3.543 15.031 44.188 1 36.94 115 SER B O 1
ATOM 2190 N N . GLU B 1 116 ? -4.703 13.273 44.281 1 37.97 116 GLU B N 1
ATOM 2191 C CA . GLU B 1 116 ? -4.234 12.758 43 1 37.97 116 GLU B CA 1
ATOM 2192 C C . GLU B 1 116 ? -4.402 13.797 41.906 1 37.97 116 GLU B C 1
ATOM 2194 O O . GLU B 1 116 ? -5.449 14.438 41.781 1 37.97 116 GLU B O 1
ATOM 2199 N N . PRO B 1 117 ? -3.264 14.469 41.5 1 39.44 117 PRO B N 1
ATOM 2200 C CA . PRO B 1 117 ? -3.463 15.344 40.344 1 39.44 117 PRO B CA 1
ATOM 2201 C C . PRO B 1 117 ? -4.516 14.812 39.375 1 39.44 117 PRO B C 1
ATOM 2203 O O . PRO B 1 117 ? -4.73 13.602 39.281 1 39.44 117 PRO B O 1
ATOM 2206 N N . ALA B 1 118 ? -5.602 15.531 39.188 1 38.62 118 ALA B N 1
ATOM 2207 C CA . ALA B 1 118 ? -6.551 15.266 38.125 1 38.62 118 ALA B CA 1
ATOM 2208 C C . ALA B 1 118 ? -5.844 14.703 36.906 1 38.62 118 ALA B C 1
ATOM 2210 O O . ALA B 1 118 ? -4.727 15.125 36.562 1 38.62 118 ALA B O 1
ATOM 2211 N N . PRO B 1 119 ? -6.078 13.422 36.5 1 34.88 119 PRO B N 1
ATOM 2212 C CA . PRO B 1 119 ? -5.453 12.945 35.281 1 34.88 119 PRO B CA 1
ATOM 2213 C C . PRO B 1 119 ? -5.27 14.055 34.25 1 34.88 119 PRO B C 1
ATOM 2215 O O . PRO B 1 119 ? -6.027 15.023 34.25 1 34.88 119 PRO B O 1
ATOM 2218 N N . ALA B 1 120 ? -4.082 14.43 33.906 1 36.19 120 ALA B N 1
ATOM 2219 C CA . ALA B 1 120 ? -3.785 15.273 32.781 1 36.19 120 ALA B CA 1
ATOM 2220 C C . ALA B 1 120 ? -4.887 15.172 31.719 1 36.19 120 ALA B C 1
ATOM 2222 O O . ALA B 1 120 ? -5.383 14.078 31.438 1 36.19 120 ALA B O 1
ATOM 2223 N N . LEU B 1 121 ? -5.785 16.125 31.641 1 34.97 121 LEU B N 1
ATOM 2224 C CA . LEU B 1 121 ? -6.715 16.25 30.516 1 34.97 121 LEU B CA 1
ATOM 2225 C C . LEU B 1 121 ? -6.117 15.672 29.234 1 34.97 121 LEU B C 1
ATOM 2227 O O . LEU B 1 121 ? -5.094 16.156 28.75 1 34.97 121 LEU B O 1
ATOM 2231 N N . TYR B 1 122 ? -6.082 14.359 29.094 1 36.09 122 TYR B N 1
ATOM 2232 C CA . TYR B 1 122 ? -5.945 13.797 27.75 1 36.09 122 TYR B CA 1
ATOM 2233 C C . TYR B 1 122 ? -6.484 14.75 26.703 1 36.09 122 TYR B C 1
ATOM 2235 O O . TYR B 1 122 ? -7.629 15.203 26.781 1 36.09 122 TYR B O 1
ATOM 2243 N N . SER B 1 123 ? -5.781 15.734 26.281 1 39 123 SER B N 1
ATOM 2244 C CA . SER B 1 123 ? -6.223 16.516 25.125 1 39 123 SER B CA 1
ATOM 2245 C C . SER B 1 123 ? -7.113 15.68 24.219 1 39 123 SER B C 1
ATOM 2247 O O . SER B 1 123 ? -6.699 14.633 23.719 1 39 123 SER B O 1
ATOM 2249 N N . ASP B 1 124 ? -8.43 15.648 24.375 1 43.94 124 ASP B N 1
ATOM 2250 C CA . ASP B 1 124 ? -9.5 15.062 23.578 1 43.94 124 ASP B CA 1
ATOM 2251 C C . ASP B 1 124 ? -9.18 15.148 22.094 1 43.94 124 ASP B C 1
ATOM 2253 O O . ASP B 1 124 ? -8.984 16.234 21.547 1 43.94 124 ASP B O 1
ATOM 2257 N N . PRO B 1 125 ? -8.578 14.25 21.5 1 48.16 125 PRO B N 1
ATOM 2258 C CA . PRO B 1 125 ? -8.344 14.328 20.062 1 48.16 125 PRO B CA 1
ATOM 2259 C C . PRO B 1 125 ? -9.461 15.078 19.328 1 48.16 125 PRO B C 1
ATOM 2261 O O . PRO B 1 125 ? -9.312 15.414 18.141 1 48.16 125 PRO B O 1
ATOM 2264 N N . ARG B 1 126 ? -10.711 14.945 19.953 1 47.09 126 ARG B N 1
ATOM 2265 C CA . ARG B 1 126 ? -11.859 15.672 19.422 1 47.09 126 ARG B CA 1
ATOM 2266 C C . ARG B 1 126 ? -11.789 17.156 19.781 1 47.09 126 ARG B C 1
ATOM 2268 O O . ARG B 1 126 ? -12.758 17.891 19.578 1 47.09 126 ARG B O 1
ATOM 2275 N N . SER B 1 127 ? -10.891 17.5 20.438 1 52.22 127 SER B N 1
ATOM 2276 C CA . SER B 1 127 ? -10.945 18.906 20.797 1 52.22 127 SER B CA 1
ATOM 2277 C C . SER B 1 127 ? -10.984 19.797 19.562 1 52.22 127 SER B C 1
ATOM 2279 O O . SER B 1 127 ? -10.344 19.5 18.562 1 52.22 127 SER B O 1
ATOM 2281 N N . GLU B 1 128 ? -12.031 20.484 19.375 1 53.16 128 GLU B N 1
ATOM 2282 C CA . GLU B 1 128 ? -12.258 21.484 18.359 1 53.16 128 GLU B CA 1
ATOM 2283 C C . GLU B 1 128 ? -10.953 22.188 17.969 1 53.16 128 GLU B C 1
ATOM 2285 O O . GLU B 1 128 ? -10.82 22.688 16.859 1 53.16 128 GLU B O 1
ATOM 2290 N N . ASP B 1 129 ? -9.883 22.141 18.938 1 60.5 129 ASP B N 1
ATOM 2291 C CA . ASP B 1 129 ? -8.648 22.891 18.766 1 60.5 129 ASP B CA 1
ATOM 2292 C C . ASP B 1 129 ? -7.551 22.031 18.141 1 60.5 129 ASP B C 1
ATOM 2294 O O . ASP B 1 129 ? -6.477 22.531 17.812 1 60.5 129 ASP B O 1
ATOM 2298 N N . ALA B 1 130 ? -7.91 20.812 18.016 1 71.81 130 ALA B N 1
ATOM 2299 C CA . ALA B 1 130 ? -6.855 19.938 17.531 1 71.81 130 ALA B CA 1
ATOM 2300 C C . ALA B 1 130 ? -6.66 20.094 16.016 1 71.81 130 ALA B C 1
ATOM 2302 O O . ALA B 1 130 ? -7.598 20.438 15.297 1 71.81 130 ALA B O 1
ATOM 2303 N N . ALA B 1 131 ? -5.348 20.203 15.578 1 86.31 131 ALA B N 1
ATOM 2304 C CA . ALA B 1 131 ? -5.02 20.25 14.148 1 86.31 131 ALA B CA 1
ATOM 2305 C C . ALA B 1 131 ? -5.797 19.188 13.375 1 86.31 131 ALA B C 1
ATOM 2307 O O . ALA B 1 131 ? -6.012 18.078 13.875 1 86.31 131 ALA B O 1
ATOM 2308 N N . PRO B 1 132 ? -6.34 19.562 12.289 1 89.06 132 PRO B N 1
ATOM 2309 C CA . PRO B 1 132 ? -7.09 18.594 11.484 1 89.06 132 PRO B CA 1
ATOM 2310 C C . PRO B 1 132 ? -6.203 17.484 10.906 1 89.06 132 PRO B C 1
ATOM 2312 O O . PRO B 1 132 ? -5.016 17.703 10.664 1 89.06 132 PRO B O 1
ATOM 2315 N N . PRO B 1 133 ? -6.836 16.328 10.727 1 94.31 133 PRO B N 1
ATOM 2316 C CA . PRO B 1 133 ? -6.113 15.32 9.938 1 94.31 133 PRO B CA 1
ATOM 2317 C C . PRO B 1 133 ? -5.848 15.766 8.508 1 94.31 133 PRO B C 1
ATOM 2319 O O . PRO B 1 133 ? -6.664 16.484 7.918 1 94.31 133 PRO B O 1
ATOM 2322 N N . LEU B 1 134 ? -4.73 15.383 8.023 1 97.38 134 LEU B N 1
ATOM 2323 C CA . LEU B 1 134 ? -4.371 15.727 6.648 1 97.38 134 LEU B CA 1
ATOM 2324 C C . LEU B 1 134 ? -4.145 14.477 5.812 1 97.38 134 LEU B C 1
ATOM 2326 O O . LEU B 1 134 ? -3.869 13.398 6.355 1 97.38 134 LEU B O 1
ATOM 2330 N N . VAL B 1 135 ? -4.277 14.664 4.52 1 98 135 VAL B N 1
ATOM 2331 C CA . VAL B 1 135 ? -4.043 13.578 3.568 1 98 135 VAL B CA 1
ATOM 2332 C C . VAL B 1 135 ? -3.117 14.062 2.455 1 98 135 VAL B C 1
ATOM 2334 O O . VAL B 1 135 ? -3.367 15.094 1.832 1 98 135 VAL B O 1
ATOM 2337 N N . GLY B 1 136 ? -2.035 13.391 2.324 1 98.38 136 GLY B N 1
ATOM 2338 C CA . GLY B 1 136 ? -1.126 13.648 1.218 1 98.38 136 GLY B CA 1
ATOM 2339 C C . GLY B 1 136 ? -1.272 12.656 0.082 1 98.38 136 GLY B C 1
ATOM 2340 O O . GLY B 1 136 ? -1.476 11.461 0.317 1 98.38 136 GLY B O 1
ATOM 2341 N N . VAL B 1 137 ? -1.168 13.125 -1.187 1 98.38 137 VAL B N 1
ATOM 2342 C CA . VAL B 1 137 ? -1.213 12.297 -2.389 1 98.38 137 VAL B CA 1
ATOM 2343 C C . VAL B 1 137 ? -0.02 12.625 -3.285 1 98.38 137 VAL B C 1
ATOM 2345 O O . VAL B 1 137 ? 0.232 13.797 -3.59 1 98.38 137 VAL B O 1
ATOM 2348 N N . VAL B 1 138 ? 0.749 11.641 -3.639 1 98.44 138 VAL B N 1
ATOM 2349 C CA . VAL B 1 138 ? 1.821 11.773 -4.617 1 98.44 138 VAL B CA 1
ATOM 2350 C C . VAL B 1 138 ? 1.617 10.773 -5.75 1 98.44 138 VAL B C 1
ATOM 2352 O O . VAL B 1 138 ? 1.396 9.586 -5.5 1 98.44 138 VAL B O 1
ATOM 2355 N N . VAL B 1 139 ? 1.673 11.25 -6.996 1 97.69 139 VAL B N 1
ATOM 2356 C CA . VAL B 1 139 ? 1.475 10.398 -8.164 1 97.69 139 VAL B CA 1
ATOM 2357 C C . VAL B 1 139 ? 2.723 10.43 -9.047 1 97.69 139 VAL B C 1
ATOM 2359 O O . VAL B 1 139 ? 3.168 11.5 -9.461 1 97.69 139 VAL B O 1
ATOM 2362 N N . ALA B 1 140 ? 3.271 9.289 -9.242 1 98.12 140 ALA B N 1
ATOM 2363 C CA . ALA B 1 140 ? 4.32 9.109 -10.242 1 98.12 140 ALA B CA 1
ATOM 2364 C C . ALA B 1 140 ? 3.779 8.422 -11.492 1 98.12 140 ALA B C 1
ATOM 2366 O O . ALA B 1 140 ? 2.971 7.496 -11.398 1 98.12 140 ALA B O 1
ATOM 2367 N N . GLY B 1 141 ? 4.258 8.867 -12.633 1 96.12 141 GLY B N 1
ATOM 2368 C CA . GLY B 1 141 ? 3.74 8.367 -13.898 1 96.12 141 GLY B CA 1
ATOM 2369 C C . GLY B 1 141 ? 4.207 6.961 -14.219 1 96.12 141 GLY B C 1
ATOM 2370 O O . GLY B 1 141 ? 3.652 6.305 -15.102 1 96.12 141 GLY B O 1
ATOM 2371 N N . SER B 1 142 ? 5.234 6.523 -13.469 1 95.5 142 SER B N 1
ATOM 2372 C CA . SER B 1 142 ? 5.758 5.188 -13.734 1 95.5 142 SER B CA 1
ATOM 2373 C C . SER B 1 142 ? 6.5 4.637 -12.516 1 95.5 142 SER B C 1
ATOM 2375 O O . SER B 1 142 ? 6.879 5.391 -11.617 1 95.5 142 SER B O 1
ATOM 2377 N N . ALA B 1 143 ? 6.699 3.373 -12.562 1 94.31 143 ALA B N 1
ATOM 2378 C CA . ALA B 1 143 ? 7.418 2.693 -11.492 1 94.31 143 ALA B CA 1
ATOM 2379 C C . ALA B 1 143 ? 8.852 3.201 -11.375 1 94.31 143 ALA B C 1
ATOM 2381 O O . ALA B 1 143 ? 9.453 3.154 -10.305 1 94.31 143 ALA B O 1
ATOM 2382 N N . ASP B 1 144 ? 9.383 3.729 -12.508 1 95.81 144 ASP B N 1
ATOM 2383 C CA . ASP B 1 144 ? 10.75 4.23 -12.508 1 95.81 144 ASP B CA 1
ATOM 2384 C C . ASP B 1 144 ? 10.898 5.43 -11.578 1 95.81 144 ASP B C 1
ATOM 2386 O O . ASP B 1 144 ? 12 5.738 -11.125 1 95.81 144 ASP B O 1
ATOM 2390 N N . GLU B 1 145 ? 9.797 5.98 -11.266 1 96.94 145 GLU B N 1
ATOM 2391 C CA . GLU B 1 145 ? 9.812 7.184 -10.438 1 96.94 145 GLU B CA 1
ATOM 2392 C C . GLU B 1 145 ? 9.398 6.867 -9 1 96.94 145 GLU B C 1
ATOM 2394 O O . GLU B 1 145 ? 9.148 7.777 -8.211 1 96.94 145 GLU B O 1
ATOM 2399 N N . SER B 1 146 ? 9.328 5.645 -8.703 1 95.44 146 SER B N 1
ATOM 2400 C CA . SER B 1 146 ? 8.828 5.234 -7.398 1 95.44 146 SER B CA 1
ATOM 2401 C C . SER B 1 146 ? 9.703 5.766 -6.27 1 95.44 146 SER B C 1
ATOM 2403 O O . SER B 1 146 ? 9.195 6.215 -5.238 1 95.44 146 SER B O 1
ATOM 2405 N N . ARG B 1 147 ? 10.977 5.656 -6.434 1 94.88 147 ARG B N 1
ATOM 2406 C CA . ARG B 1 147 ? 11.898 6.129 -5.402 1 94.88 147 ARG B CA 1
ATOM 2407 C C . ARG B 1 147 ? 11.727 7.629 -5.168 1 94.88 147 ARG B C 1
ATOM 2409 O O . ARG B 1 147 ? 11.664 8.078 -4.02 1 94.88 147 ARG B O 1
ATOM 2416 N N . GLU B 1 148 ? 11.68 8.312 -6.266 1 96.62 148 GLU B N 1
ATOM 2417 C CA . GLU B 1 148 ? 11.484 9.75 -6.156 1 96.62 148 GLU B CA 1
ATOM 2418 C C . GLU B 1 148 ? 10.141 10.078 -5.512 1 96.62 148 GLU B C 1
ATOM 2420 O O . GLU B 1 148 ? 10.039 11.016 -4.719 1 96.62 148 GLU B O 1
ATOM 2425 N N . ALA B 1 149 ? 9.141 9.352 -5.871 1 97.75 149 ALA B N 1
ATOM 2426 C CA . ALA B 1 149 ? 7.812 9.547 -5.305 1 97.75 149 ALA B CA 1
ATOM 2427 C C . ALA B 1 149 ? 7.824 9.336 -3.791 1 97.75 149 ALA B C 1
ATOM 2429 O O . ALA B 1 149 ? 7.188 10.086 -3.049 1 97.75 149 ALA B O 1
ATOM 2430 N N . ARG B 1 150 ? 8.539 8.352 -3.344 1 96.44 150 ARG B N 1
ATOM 2431 C CA . ARG B 1 150 ? 8.648 8.094 -1.912 1 96.44 150 ARG B CA 1
ATOM 2432 C C . ARG B 1 150 ? 9.344 9.25 -1.198 1 96.44 150 ARG B C 1
ATOM 2434 O O . ARG B 1 150 ? 8.93 9.648 -0.107 1 96.44 150 ARG B O 1
ATOM 2441 N N . ARG B 1 151 ? 10.336 9.734 -1.816 1 96.69 151 ARG B N 1
ATOM 2442 C CA . ARG B 1 151 ? 11.031 10.891 -1.251 1 96.69 151 ARG B CA 1
ATOM 2443 C C . ARG B 1 151 ? 10.102 12.102 -1.161 1 96.69 151 ARG B C 1
ATOM 2445 O O . ARG B 1 151 ? 10.055 12.773 -0.132 1 96.69 151 ARG B O 1
ATOM 2452 N N . ALA B 1 152 ? 9.453 12.367 -2.24 1 97.69 152 ALA B N 1
ATOM 2453 C CA . ALA B 1 152 ? 8.508 13.484 -2.275 1 97.69 152 ALA B CA 1
ATOM 2454 C C . ALA B 1 152 ? 7.422 13.32 -1.216 1 97.69 152 ALA B C 1
ATOM 2456 O O . ALA B 1 152 ? 7.02 14.289 -0.573 1 97.69 152 ALA B O 1
ATOM 2457 N N . SER B 1 153 ? 6.941 12.125 -1.042 1 97.88 153 SER B N 1
ATOM 2458 C CA . SER B 1 153 ? 5.922 11.844 -0.036 1 97.88 153 SER B CA 1
ATOM 2459 C C . SER B 1 153 ? 6.438 12.133 1.37 1 97.88 153 SER B C 1
ATOM 2461 O O . SER B 1 153 ? 5.727 12.719 2.188 1 97.88 153 SER B O 1
ATOM 2463 N N . ALA B 1 154 ? 7.641 11.703 1.605 1 96.12 154 ALA B N 1
ATOM 2464 C CA . ALA B 1 154 ? 8.25 11.969 2.904 1 96.12 154 ALA B CA 1
ATOM 2465 C C . ALA B 1 154 ? 8.336 13.469 3.172 1 96.12 154 ALA B C 1
ATOM 2467 O O . ALA B 1 154 ? 8.062 13.922 4.285 1 96.12 154 ALA B O 1
ATOM 2468 N N . ARG B 1 155 ? 8.742 14.164 2.221 1 96.81 155 ARG B N 1
ATOM 2469 C CA . ARG B 1 155 ? 8.836 15.609 2.367 1 96.81 155 ARG B CA 1
ATOM 2470 C C . ARG B 1 155 ? 7.461 16.234 2.562 1 96.81 155 ARG B C 1
ATOM 2472 O O . ARG B 1 155 ? 7.293 17.141 3.387 1 96.81 155 ARG B O 1
ATOM 2479 N N . LEU B 1 156 ? 6.527 15.781 1.774 1 97.38 156 LEU B N 1
ATOM 2480 C CA . LEU B 1 156 ? 5.156 16.266 1.901 1 97.38 156 LEU B CA 1
ATOM 2481 C C . LEU B 1 156 ? 4.613 16 3.303 1 97.38 156 LEU B C 1
ATOM 2483 O O . LEU B 1 156 ? 3.949 16.859 3.887 1 97.38 156 LEU B O 1
ATOM 2487 N N . GLU B 1 157 ? 4.902 14.867 3.805 1 96.56 157 GLU B N 1
ATOM 2488 C CA . GLU B 1 157 ? 4.508 14.523 5.168 1 96.56 157 GLU B CA 1
ATOM 2489 C C . GLU B 1 157 ? 5.117 15.484 6.18 1 96.56 157 GLU B C 1
ATOM 2491 O O . GLU B 1 157 ? 4.441 15.922 7.113 1 96.56 157 GLU B O 1
ATOM 2496 N N . ARG B 1 158 ? 6.332 15.727 6.027 1 95 158 ARG B N 1
ATOM 2497 C CA . ARG B 1 158 ? 7.008 16.641 6.938 1 95 158 ARG B CA 1
ATOM 2498 C C . ARG B 1 158 ? 6.344 18.016 6.922 1 95 158 ARG B C 1
ATOM 2500 O O . ARG B 1 158 ? 6.109 18.609 7.977 1 95 158 ARG B O 1
ATOM 2507 N N . VAL B 1 159 ? 6.078 18.531 5.773 1 95.12 159 VAL B N 1
ATOM 2508 C CA . VAL B 1 159 ? 5.406 19.812 5.629 1 95.12 159 VAL B CA 1
ATOM 2509 C C . VAL B 1 159 ? 4.043 19.766 6.309 1 95.12 159 VAL B C 1
ATOM 2511 O O . VAL B 1 159 ? 3.666 20.688 7.031 1 95.12 159 VAL B O 1
ATOM 2514 N N . GLY B 1 160 ? 3.314 18.719 6.035 1 96.06 160 GLY B N 1
ATOM 2515 C CA . GLY B 1 160 ? 2.023 18.562 6.684 1 96.06 160 GLY B CA 1
ATOM 2516 C C . GLY B 1 160 ? 2.109 18.562 8.203 1 96.06 160 GLY B C 1
ATOM 2517 O O . GLY B 1 160 ? 1.279 19.188 8.867 1 96.06 160 GLY B O 1
ATOM 2518 N N . ARG B 1 161 ? 3.074 17.891 8.727 1 94.5 161 ARG B N 1
ATOM 2519 C CA . ARG B 1 161 ? 3.271 17.859 10.172 1 94.5 161 ARG B CA 1
ATOM 2520 C C . ARG B 1 161 ? 3.586 19.25 10.711 1 94.5 161 ARG B C 1
ATOM 2522 O O . ARG B 1 161 ? 3.123 19.609 11.797 1 94.5 161 ARG B O 1
ATOM 2529 N N . GLU B 1 162 ? 4.367 19.969 10 1 92.69 162 GLU B N 1
ATOM 2530 C CA . GLU B 1 162 ? 4.672 21.344 10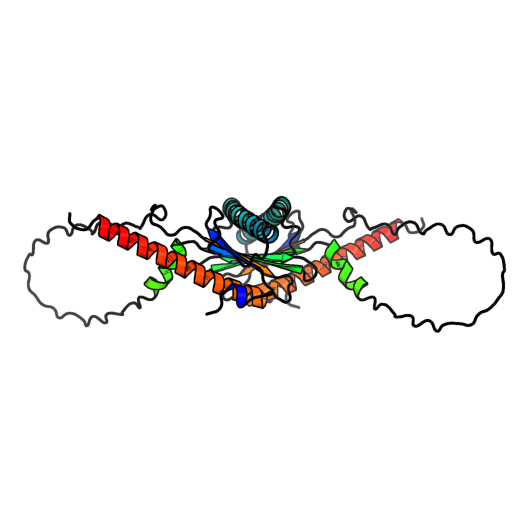.398 1 92.69 162 GLU B CA 1
ATOM 2531 C C . GLU B 1 162 ? 3.414 22.203 10.414 1 92.69 162 GLU B C 1
ATOM 2533 O O . GLU B 1 162 ? 3.227 23.031 11.312 1 92.69 162 GLU B O 1
ATOM 2538 N N . ILE B 1 163 ? 2.623 22.016 9.445 1 92.62 163 ILE B N 1
ATOM 2539 C CA . ILE B 1 163 ? 1.358 22.734 9.391 1 92.62 163 ILE B CA 1
ATOM 2540 C C . ILE B 1 163 ? 0.506 22.375 10.609 1 92.62 163 ILE B C 1
ATOM 2542 O O . ILE B 1 163 ? -0.092 23.25 11.234 1 92.62 163 ILE B O 1
ATOM 2546 N N . GLN B 1 164 ? 0.446 21.141 10.93 1 92.69 164 GLN B N 1
ATOM 2547 C CA . GLN B 1 164 ? -0.337 20.672 12.078 1 92.69 164 GLN B CA 1
ATOM 2548 C C . GLN B 1 164 ? 0.218 21.234 13.383 1 92.69 164 GLN B C 1
ATOM 2550 O O . GLN B 1 164 ? -0.543 21.609 14.273 1 92.69 164 GLN B O 1
ATOM 2555 N N . LYS B 1 165 ? 1.463 21.297 13.477 1 89.12 165 LYS B N 1
ATOM 2556 C CA . LYS B 1 165 ? 2.102 21.859 14.664 1 89.12 165 LYS B CA 1
ATOM 2557 C C . LYS B 1 165 ? 1.755 23.344 14.82 1 89.12 165 LYS B C 1
ATOM 2559 O O . LYS B 1 165 ? 1.467 23.797 15.93 1 89.12 165 LYS B O 1
ATOM 2564 N N . GLU B 1 166 ? 1.853 24.047 13.742 1 88.12 166 GLU B N 1
ATOM 2565 C CA . GLU B 1 166 ? 1.526 25.469 13.766 1 88.12 166 GLU B CA 1
ATOM 2566 C C . GLU B 1 166 ? 0.07 25.688 14.164 1 88.12 166 GLU B C 1
ATOM 2568 O O . GLU B 1 166 ? -0.241 26.625 14.898 1 88.12 166 GLU B O 1
ATOM 2573 N N . TRP B 1 167 ? -0.751 24.891 13.695 1 86.25 167 TRP B N 1
ATOM 2574 C CA . TRP B 1 167 ? -2.168 24.953 14.047 1 86.25 167 TRP B CA 1
ATOM 2575 C C . TRP B 1 167 ? -2.371 24.781 15.547 1 86.25 167 TRP B C 1
ATOM 2577 O O . TRP B 1 167 ? -3.145 25.5 16.172 1 86.25 167 TRP B O 1
ATOM 2587 N N . ALA B 1 168 ? -1.738 23.812 16.062 1 82.44 168 ALA B N 1
ATOM 2588 C CA . ALA B 1 168 ? -1.851 23.516 17.5 1 82.44 168 ALA B CA 1
ATOM 2589 C C . ALA B 1 168 ? -1.312 24.672 18.344 1 82.44 168 ALA B C 1
ATOM 2591 O O . ALA B 1 168 ? -1.883 25 19.375 1 82.44 168 ALA B O 1
ATOM 2592 N N . ALA B 1 169 ? -0.229 25.172 17.906 1 83.06 169 ALA B N 1
ATOM 2593 C CA . ALA B 1 169 ? 0.377 26.281 18.625 1 83.06 169 ALA B CA 1
ATOM 2594 C C . ALA B 1 169 ? -0.538 27.5 18.625 1 83.06 169 ALA B C 1
ATOM 2596 O O . ALA B 1 169 ? -0.691 28.172 19.641 1 83.06 169 ALA B O 1
ATOM 2597 N N . GLU B 1 170 ? -1.11 27.703 17.469 1 82.44 170 GLU B N 1
ATOM 2598 C CA . GLU B 1 170 ? -1.996 28.859 17.344 1 82.44 170 GLU B CA 1
ATOM 2599 C C . GLU B 1 170 ? -3.252 28.688 18.188 1 82.44 170 GLU B C 1
ATOM 2601 O O . GLU B 1 170 ? -3.725 29.641 18.797 1 82.44 170 GLU B O 1
ATOM 2606 N N . SER B 1 171 ? -3.713 27.516 18.219 1 78.94 171 SER B N 1
ATOM 2607 C CA . SER B 1 171 ? -4.906 27.234 19.016 1 78.94 171 SER B CA 1
ATOM 2608 C C . SER B 1 171 ? -4.625 27.391 20.5 1 78.94 171 SER B C 1
ATOM 2610 O O . SER B 1 171 ? -5.492 27.844 21.266 1 78.94 171 SER B O 1
ATOM 2612 N N . SER B 1 172 ? -3.484 26.922 20.891 1 77.69 172 SER B N 1
ATOM 2613 C CA . SER B 1 172 ? -3.096 27.047 22.297 1 77.69 172 SER B CA 1
ATOM 2614 C C . SER B 1 172 ? -2.932 28.516 22.688 1 77.69 172 SER B C 1
ATOM 2616 O O . SER B 1 172 ? -3.285 28.906 23.797 1 77.69 172 SER B O 1
ATOM 2618 N N . GLN B 1 173 ? -2.387 29.234 21.891 1 76.62 173 GLN B N 1
ATOM 2619 C CA . GLN B 1 173 ? -2.201 30.656 22.141 1 76.62 173 GLN B CA 1
ATOM 2620 C C . GLN B 1 173 ? -3.543 31.375 22.203 1 76.62 173 GLN B C 1
ATOM 2622 O O . GLN B 1 173 ? -3.73 32.281 23.016 1 76.62 173 GLN B O 1
ATOM 2627 N N . GLU B 1 174 ? -4.391 30.969 21.281 1 75.06 174 GLU B N 1
ATOM 2628 C CA . GLU B 1 174 ? -5.715 31.578 21.281 1 75.06 174 GLU B CA 1
ATOM 2629 C C . GLU B 1 174 ? -6.465 31.266 22.578 1 75.06 174 GLU B C 1
ATOM 2631 O O . GLU B 1 174 ? -7.133 32.125 23.141 1 75.06 174 GLU B O 1
ATOM 2636 N N . ARG B 1 175 ? -6.305 30.109 23.031 1 73.5 175 ARG B N 1
ATOM 2637 C CA . ARG B 1 175 ? -6.934 29.703 24.281 1 73.5 175 ARG B CA 1
ATOM 2638 C C . ARG B 1 175 ? -6.316 30.453 25.469 1 73.5 175 ARG B C 1
ATOM 2640 O O . ARG B 1 175 ? -7.023 30.828 26.406 1 73.5 175 ARG B O 1
ATOM 2647 N N . ALA B 1 176 ? -5.047 30.547 25.422 1 77.06 176 ALA B N 1
ATOM 2648 C CA . ALA B 1 176 ? -4.359 31.281 26.484 1 77.06 176 ALA B CA 1
ATOM 2649 C C . ALA B 1 176 ? -4.805 32.75 26.516 1 77.06 176 ALA B C 1
ATOM 2651 O O . ALA B 1 176 ? -4.965 33.312 27.594 1 77.06 176 ALA B O 1
ATOM 2652 N N . ASN B 1 177 ? -4.938 33.281 25.391 1 77.25 177 ASN B N 1
ATOM 2653 C CA . ASN B 1 177 ? -5.375 34.688 25.297 1 77.25 177 ASN B CA 1
ATOM 2654 C C . ASN B 1 177 ? -6.82 34.844 25.766 1 77.25 177 ASN B C 1
ATOM 2656 O O . ASN B 1 177 ? -7.195 35.906 26.281 1 77.25 177 ASN B O 1
ATOM 2660 N N . GLU B 1 178 ? -7.586 33.875 25.469 1 73.31 178 GLU B N 1
ATOM 2661 C CA . GLU B 1 178 ? -8.984 33.938 25.875 1 73.31 178 GLU B CA 1
ATOM 2662 C C . GLU B 1 178 ? -9.133 33.75 27.391 1 73.31 178 GLU B C 1
ATOM 2664 O O . GLU B 1 178 ? -10.031 34.344 28 1 73.31 178 GLU B O 1
ATOM 2669 N N . ASN B 1 179 ? -8.336 32.938 27.828 1 66.88 179 ASN B N 1
ATOM 2670 C CA . ASN B 1 179 ? -8.383 32.656 29.266 1 66.88 179 ASN B CA 1
ATOM 2671 C C . ASN B 1 179 ? -7.562 33.688 30.047 1 66.88 179 ASN B C 1
ATOM 2673 O O . ASN B 1 179 ? -7.383 33.531 31.266 1 66.88 179 ASN B O 1
ATOM 2677 N N . GLY B 1 180 ? -6.82 34.406 29.312 1 58.66 180 GLY B N 1
ATOM 2678 C CA . GLY B 1 180 ? -6.102 35.438 30.031 1 58.66 180 GLY B CA 1
ATOM 2679 C C . GLY B 1 180 ? -7.008 36.344 30.859 1 58.66 180 GLY B C 1
ATOM 2680 O O . GLY B 1 180 ? -8.227 36.344 30.656 1 58.66 180 GLY B O 1
ATOM 2681 N N . PRO B 1 181 ? -6.473 36.75 32.094 1 61.78 181 PRO B N 1
ATOM 2682 C CA . PRO B 1 181 ? -7.258 37.531 33.031 1 61.78 181 PRO B CA 1
ATOM 2683 C C . PRO B 1 181 ? -8.039 38.656 32.344 1 61.78 181 PRO B C 1
ATOM 2685 O O . PRO B 1 181 ? -7.594 39.188 31.344 1 61.78 181 PRO B O 1
ATOM 2688 N N . GLU B 1 182 ? -9.391 38.594 32.438 1 47.69 182 GLU B N 1
ATOM 2689 C CA . GLU B 1 182 ? -10.156 39.812 32.156 1 47.69 182 GLU B CA 1
ATOM 2690 C C . GLU B 1 182 ? -9.602 41 32.969 1 47.69 182 GLU B C 1
ATOM 2692 O O . GLU B 1 182 ? -9.188 40.844 34.125 1 47.69 182 GLU B O 1
#

Organism: Fusarium pseudograminearum (strain CS3096) (NCBI:txid1028729)

Nearest PDB structures (foldseek):
  3l7h-assembly1_A  TM=7.009E-01  e=5.409E-03  Drosophila melanogaster
  7f8f-assembly1_A-2  TM=7.471E-01  e=1.614E-02  Candidatus Odinarchaeum yellowstonii
  8j07-assembly1_q5  TM=7.316E-01  e=4.236E-02  Homo sapiens
  3kye-assembly2_C  TM=6.893E-01  e=3.972E-02  Streptomyces avermitilis MA-4680 = NBRC 14893
  8glv-assembly1_AI  TM=6.282E-01  e=6.644E-02  Chlamydomonas reinhardtii

Sequence (364 aa):
MASLPSQHPTLSLHLSDGTLTPLITSASSQSHLESLTALTSSALSSQTAAQRLGLGRPQRLMVEYPDRGPVVLYSYLDPRDAVDTTTNNAAPATSSRPGSAPGSSHGVDQRAPRSEPAPALYSDPRSEDAAPPLVGVVVAGSADESREARRASARLERVGREIQKEWAAESSQERANENGPEMASLPSQHPTLSLHLSDGTLTPLITSASSQSHLESLTALTSSALSSQTAAQRLGLGRPQRLMVEYPDRGPVVLYSYLDPRDAVDTTTNNAAPATSSRPGSAPGSSHGVDQRAPRSEPAPALYSDPRSEDAAPPLVGVVVAGSADESREARRASARLERVGREIQKEWAAESSQERANENGPE

pLDDT: mean 76.56, std 25.76, range [24.55, 98.44]